Protein 6TJ1 (pdb70)

B-factor: mean 67.88, std 32.86, range [9.87, 158.82]

Solvent-accessible surface area: 12785 Å² total; per-residue (Å²): 157,34,59,100,32,47,42,57,100,7,130,61,24,6,124,50,0,46,60,0,19,99,80,2,120,142,5,47,72,72,10,159,169,20,37,83,148,96,162,53,108,144,10,47,51,40,39,118,82,0,110,58,23,7,112,77,0,64,48,30,1,107,75,0,22,62,64,1,59,100,32,169,78,100,41,22,83,86,114,32,39,57,63,28,40,49,64,7,64,94,0,31,56,112,5,110,145,7,32,76,50,5,140,139,20,63,95,149,46,83,102,78,34,54,52,2,54,3,17,14,4,10,0,50,0,11,4,5,8,0,7,0,13,8,4,8,0,42,2,38,8,58,44,37,76,123,63,66,107,75,85,77,44,39,52,175,145,87,32,34,95,23,105,92,29,69,65,139,17,171,59,73,54,83,143,17,188,58,69,61,156,82,79,88,122,69,33,67,33,73,0,85,39,2,23,36,34,0,83,24,9,18,39,17,0,81,27,2,17,38,29,6,88,19,74,43,76,88,74,47,66,25,104

Structure (mmCIF, N/CA/C/O backbone):
data_6TJ1
#
_entry.id   6TJ1
#
_cell.length_a   45.720
_cell.length_b   54.130
_cell.length_c   79.170
_cell.angle_alpha   90.000
_cell.angle_beta   90.000
_cell.angle_gamma   90.000
#
_symmetry.space_group_name_H-M   'P 21 2 21'
#
loop_
_entity.id
_entity.type
_entity.pdbx_description
1 polymer 'De novo designed WSHC6'
2 polymer 'purification tag'
3 water water
#
loop_
_atom_site.group_PDB
_atom_site.id
_atom_site.type_symbol
_atom_site.label_atom_id
_atom_site.label_alt_id
_atom_site.label_comp_id
_atom_site.label_asym_id
_atom_site.label_entity_id
_atom_site.label_seq_id
_atom_site.pdbx_PDB_ins_code
_atom_site.Cartn_x
_atom_site.Cartn_y
_atom_site.Cartn_z
_atom_site.occupancy
_atom_site.B_iso_or_equiv
_atom_site.auth_seq_id
_atom_site.auth_comp_id
_atom_site.auth_asym_id
_atom_site.auth_atom_id
_atom_site.pdbx_PDB_model_num
ATOM 1 N N . ARG A 1 17 ? -7.861 10.427 6.092 1.00 100.65 -4 ARG A N 1
ATOM 2 C CA . ARG A 1 17 ? -7.635 9.567 7.291 1.00 105.65 -4 ARG A CA 1
ATOM 3 C C . ARG A 1 17 ? -7.533 8.096 6.913 1.00 131.83 -4 ARG A C 1
ATOM 4 O O . ARG A 1 17 ? -8.537 7.392 6.813 1.00 140.76 -4 ARG A O 1
ATOM 6 N N . GLY A 1 18 ? -6.297 7.647 6.721 1.00 132.01 -3 GLY A N 1
ATOM 7 C CA . GLY A 1 18 ? -6.009 6.285 6.321 1.00 134.18 -3 GLY A CA 1
ATOM 8 C C . GLY A 1 18 ? -6.142 5.263 7.431 1.00 129.80 -3 GLY A C 1
ATOM 9 O O . GLY A 1 18 ? -7.107 4.492 7.451 1.00 130.00 -3 GLY A O 1
ATOM 10 N N . SER A 1 19 ? -5.184 5.239 8.356 1.00 128.53 -2 SER A N 1
ATOM 11 C CA . SER A 1 19 ? -5.148 4.222 9.396 1.00 130.32 -2 SER A CA 1
ATOM 12 C C . SER A 1 19 ? -5.696 4.758 10.713 1.00 123.52 -2 SER A C 1
ATOM 13 O O . SER A 1 19 ? -5.504 5.925 11.066 1.00 115.83 -2 SER A O 1
ATOM 15 N N . HIS A 1 20 ? -6.429 3.889 11.420 1.00 125.63 -1 HIS A N 1
ATOM 16 C CA . HIS A 1 20 ? -7.117 4.235 12.663 1.00 129.08 -1 HIS A CA 1
ATOM 17 C C . HIS A 1 20 ? -7.096 3.034 13.620 1.00 129.44 -1 HIS A C 1
ATOM 18 O O . HIS A 1 20 ? -8.113 2.387 13.868 1.00 129.92 -1 HIS A O 1
ATOM 20 N N . MET A 1 21 ? -5.933 2.716 14.198 1.00 127.01 0 MET A N 1
ATOM 21 C CA . MET A 1 21 ? -5.801 1.527 15.038 1.00 130.19 0 MET A CA 1
ATOM 22 C C . MET A 1 21 ? -5.254 1.888 16.413 1.00 136.96 0 MET A C 1
ATOM 23 O O . MET A 1 21 ? -4.428 2.796 16.544 1.00 140.14 0 MET A O 1
ATOM 25 N N . THR A 1 22 ? -5.737 1.182 17.436 1.00 128.54 1 THR A N 1
ATOM 26 C CA . THR A 1 22 ? -5.272 1.397 18.802 1.00 128.20 1 THR A CA 1
ATOM 27 C C . THR A 1 22 ? -3.824 0.937 18.953 1.00 108.25 1 THR A C 1
ATOM 28 O O . THR A 1 22 ? -3.444 -0.134 18.472 1.00 101.97 1 THR A O 1
ATOM 30 N N . GLU A 1 23 ? -3.014 1.744 19.644 1.00 112.30 2 GLU A N 1
ATOM 31 C CA . GLU A 1 23 ? -1.613 1.386 19.849 1.00 112.32 2 GLU A CA 1
ATOM 32 C C . GLU A 1 23 ? -1.466 0.059 20.589 1.00 101.36 2 GLU A C 1
ATOM 33 O O . GLU A 1 23 ? -0.589 -0.750 20.259 1.00 100.79 2 GLU A O 1
ATOM 35 N N . ASP A 1 24 ? -2.330 -0.193 21.577 1.00 116.12 3 ASP A N 1
ATOM 36 C CA . ASP A 1 24 ? -2.246 -1.440 22.334 1.00 110.82 3 ASP A CA 1
ATOM 37 C C . ASP A 1 24 ? -2.568 -2.644 21.459 1.00 97.19 3 ASP A C 1
ATOM 38 O O . ASP A 1 24 ? -1.933 -3.700 21.581 1.00 76.71 3 ASP A O 1
ATOM 40 N N . GLU A 1 25 ? -3.547 -2.503 20.568 1.00 103.99 4 GLU A N 1
ATOM 41 C CA . GLU A 1 25 ? -3.894 -3.598 19.669 1.00 99.14 4 GLU A CA 1
ATOM 42 C C . GLU A 1 25 ? -2.734 -3.932 18.739 1.00 93.90 4 GLU A C 1
ATOM 43 O O . GLU A 1 25 ? -2.385 -5.105 18.560 1.00 86.86 4 GLU A O 1
ATOM 49 N N . ILE A 1 26 ? -2.113 -2.909 18.147 1.00 84.82 5 ILE A N 1
ATOM 50 C CA . ILE A 1 26 ? -0.971 -3.150 17.272 1.00 81.17 5 ILE A CA 1
ATOM 51 C C . ILE A 1 26 ? 0.179 -3.773 18.054 1.00 80.49 5 ILE A C 1
ATOM 52 O O . ILE A 1 26 ? 0.886 -4.657 17.545 1.00 91.38 5 ILE A O 1
ATOM 57 N N . ARG A 1 27 ? 0.332 -3.393 19.326 1.00 82.92 6 ARG A N 1
ATOM 58 C CA . ARG A 1 27 ? 1.359 -4.012 20.156 1.00 82.25 6 ARG A CA 1
ATOM 59 C C . ARG A 1 27 ? 1.054 -5.481 20.412 1.00 75.18 6 ARG A C 1
ATOM 60 O O . ARG A 1 27 ? 1.979 -6.298 20.492 1.00 75.63 6 ARG A O 1
ATOM 68 N N . LYS A 1 28 ? -0.225 -5.841 20.540 1.00 75.48 7 LYS A N 1
ATOM 69 C CA . LYS A 1 28 ? -0.569 -7.238 20.787 1.00 83.77 7 LYS A CA 1
ATOM 70 C C . LYS A 1 28 ? -0.460 -8.068 19.512 1.00 79.80 7 LYS A C 1
ATOM 71 O O . LYS A 1 28 ? -0.142 -9.266 19.575 1.00 65.86 7 LYS A O 1
ATOM 73 N N . LEU A 1 29 ? -0.663 -7.438 18.351 1.00 81.83 8 LEU A N 1
ATOM 74 C CA . LEU A 1 29 ? -0.447 -8.136 17.088 1.00 66.72 8 LEU A CA 1
ATOM 75 C C . LEU A 1 29 ? 1.034 -8.418 16.880 1.00 67.99 8 LEU A C 1
ATOM 76 O O . LEU A 1 29 ? 1.409 -9.502 16.409 1.00 65.08 8 LEU A O 1
ATOM 81 N N . ARG A 1 30 ? 1.895 -7.469 17.260 1.00 77.35 9 ARG A N 1
ATOM 82 C CA . ARG A 1 30 ? 3.330 -7.738 17.222 1.00 68.96 9 ARG A CA 1
ATOM 83 C C . ARG A 1 30 ? 3.699 -8.914 18.120 1.00 62.31 9 ARG A C 1
ATOM 84 O O . ARG A 1 30 ? 4.526 -9.757 17.746 1.00 70.20 9 ARG A O 1
ATOM 86 N N . LYS A 1 31 ? 3.075 -9.010 19.298 1.00 72.20 10 LYS A N 1
ATOM 87 C CA . LYS A 1 31 ? 3.324 -10.160 20.162 1.00 79.28 10 LYS A CA 1
ATOM 88 C C . LYS A 1 31 ? 2.910 -11.454 19.478 1.00 70.36 10 LYS A C 1
ATOM 89 O O . LYS A 1 31 ? 3.663 -12.433 19.478 1.00 65.49 10 LYS A O 1
ATOM 95 N N . LEU A 1 32 ? 1.709 -11.481 18.891 1.00 70.42 11 LEU A N 1
ATOM 96 C CA . LEU A 1 32 ? 1.242 -12.724 18.290 1.00 67.61 11 LEU A CA 1
ATOM 97 C C . LEU A 1 32 ? 2.175 -13.145 17.164 1.00 67.92 11 LEU A C 1
ATOM 98 O O . LEU A 1 32 ? 2.477 -14.336 17.003 1.00 64.27 11 LEU A O 1
ATOM 103 N N . LEU A 1 33 ? 2.675 -12.173 16.399 1.00 61.17 12 LEU A N 1
ATOM 104 C CA . LEU A 1 33 ? 3.645 -12.484 15.357 1.00 55.74 12 LEU A CA 1
ATOM 105 C C . LEU A 1 33 ? 4.919 -13.072 15.959 1.00 69.50 12 LEU A C 1
ATOM 106 O O . LEU A 1 33 ? 5.471 -14.048 15.433 1.00 67.49 12 LEU A O 1
ATOM 111 N N . GLU A 1 34 ? 5.394 -12.502 17.074 1.00 82.33 13 GLU A N 1
ATOM 112 C CA . GLU A 1 34 ? 6.591 -13.025 17.734 1.00 72.39 13 GLU A CA 1
ATOM 113 C C . GLU A 1 34 ? 6.400 -14.472 18.180 1.00 52.22 13 GLU A C 1
ATOM 114 O O . GLU A 1 34 ? 7.238 -15.342 17.901 1.00 65.08 13 GLU A O 1
ATOM 120 N N . GLU A 1 35 ? 5.288 -14.752 18.861 1.00 49.38 14 GLU A N 1
ATOM 121 C CA . GLU A 1 35 ? 4.998 -16.117 19.288 1.00 57.88 14 GLU A CA 1
ATOM 122 C C . GLU A 1 35 ? 4.939 -17.068 18.099 1.00 62.87 14 GLU A C 1
ATOM 123 O O . GLU A 1 35 ? 5.434 -18.202 18.172 1.00 57.30 14 GLU A O 1
ATOM 129 N N . ALA A 1 36 ? 4.380 -16.610 16.976 1.00 59.97 15 ALA A N 1
ATOM 130 C CA . ALA A 1 36 ? 4.310 -17.480 15.809 1.00 56.34 15 ALA A CA 1
ATOM 131 C C . ALA A 1 36 ? 5.693 -17.714 15.217 1.00 43.27 15 ALA A C 1
ATOM 132 O O . ALA A 1 36 ? 5.954 -18.784 14.653 1.00 31.24 15 ALA A O 1
ATOM 134 N N . GLU A 1 37 ? 6.596 -16.738 15.344 1.00 46.97 16 GLU A N 1
ATOM 135 C CA . GLU A 1 37 ? 7.968 -16.951 14.896 1.00 55.99 16 GLU A CA 1
ATOM 136 C C . GLU A 1 37 ? 8.675 -17.979 15.767 1.00 54.68 16 GLU A C 1
ATOM 137 O O . GLU A 1 37 ? 9.381 -18.853 15.252 1.00 48.15 16 GLU A O 1
ATOM 143 N N . LYS A 1 38 ? 8.494 -17.903 17.088 1.00 55.39 17 LYS A N 1
ATOM 144 C CA . LYS A 1 38 ? 9.053 -18.936 17.956 1.00 47.15 17 LYS A CA 1
ATOM 145 C C . LYS A 1 38 ? 8.536 -20.314 17.556 1.00 37.70 17 LYS A C 1
ATOM 146 O O . LYS A 1 38 ? 9.321 -21.250 17.343 1.00 39.90 17 LYS A O 1
ATOM 152 N N . LYS A 1 39 ? 7.211 -20.451 17.423 1.00 33.05 18 LYS A N 1
ATOM 153 C CA . LYS A 1 39 ? 6.649 -21.715 16.949 1.00 40.54 18 LYS A CA 1
ATOM 154 C C . LYS A 1 39 ? 7.331 -22.161 15.663 1.00 40.72 18 LYS A C 1
ATOM 155 O O . LYS A 1 39 ? 7.660 -23.342 15.493 1.00 36.33 18 LYS A O 1
ATOM 161 N N . LEU A 1 40 ? 7.532 -21.227 14.733 1.00 35.52 19 LEU A N 1
ATOM 162 C CA . LEU A 1 40 ? 8.174 -21.574 13.474 1.00 47.12 19 LEU A CA 1
ATOM 163 C C . LEU A 1 40 ? 9.563 -22.152 13.714 1.00 35.69 19 LEU A C 1
ATOM 164 O O . LEU A 1 40 ? 9.901 -23.215 13.192 1.00 32.34 19 LEU A O 1
ATOM 169 N N . TYR A 1 41 ? 10.380 -21.467 14.517 1.00 38.80 20 TYR A N 1
ATOM 170 C CA . TYR A 1 41 ? 11.735 -21.948 14.785 1.00 49.87 20 TYR A CA 1
ATOM 171 C C . TYR A 1 41 ? 11.715 -23.357 15.367 1.00 40.11 20 TYR A C 1
ATOM 172 O O . TYR A 1 41 ? 12.460 -24.237 14.918 1.00 29.80 20 TYR A O 1
ATOM 181 N N . LYS A 1 42 ? 10.856 -23.599 16.362 1.00 31.08 21 LYS A N 1
ATOM 182 C CA . LYS A 1 42 ? 10.764 -24.945 16.917 1.00 37.56 21 LYS A CA 1
ATOM 183 C C . LYS A 1 42 ? 10.350 -25.944 15.849 1.00 35.64 21 LYS A C 1
ATOM 184 O O . LYS A 1 42 ? 10.767 -27.108 15.882 1.00 38.31 21 LYS A O 1
ATOM 190 N N . LEU A 1 43 ? 9.528 -25.500 14.900 1.00 50.54 22 LEU A N 1
ATOM 191 C CA . LEU A 1 43 ? 9.071 -26.372 13.829 1.00 37.04 22 LEU A CA 1
ATOM 192 C C . LEU A 1 43 ? 10.218 -26.712 12.882 1.00 25.11 22 LEU A C 1
ATOM 193 O O . LEU A 1 43 ? 10.363 -27.863 12.451 1.00 25.77 22 LEU A O 1
ATOM 198 N N . GLU A 1 44 ? 11.049 -25.716 12.563 1.00 26.40 23 GLU A N 1
ATOM 199 C CA . GLU A 1 44 ? 12.206 -25.913 11.697 1.00 32.05 23 GLU A CA 1
ATOM 200 C C . GLU A 1 44 ? 13.255 -26.803 12.352 1.00 46.49 23 GLU A C 1
ATOM 201 O O . GLU A 1 44 ? 13.921 -27.590 11.670 1.00 49.53 23 GLU A O 1
ATOM 207 N N . ASP A 1 45 ? 13.419 -26.692 13.672 1.00 42.07 24 ASP A N 1
ATOM 208 C CA . ASP A 1 45 ? 14.315 -27.603 14.379 1.00 40.75 24 ASP A CA 1
ATOM 209 C C . ASP A 1 45 ? 13.745 -29.0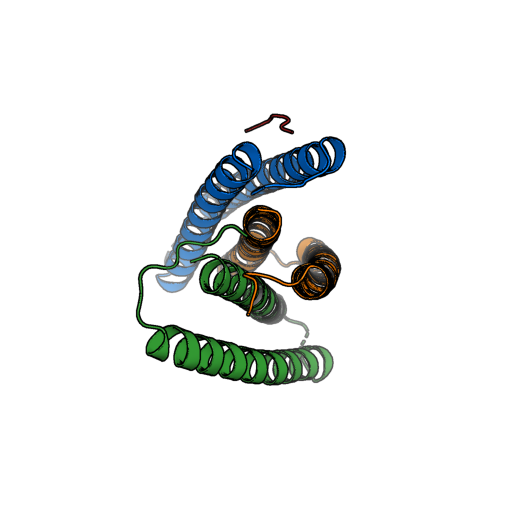14 14.391 1.00 29.67 24 ASP A C 1
ATOM 210 O O . ASP A 1 45 ? 14.467 -29.992 14.149 1.00 34.16 24 ASP A O 1
ATOM 215 N N . LYS A 1 46 ? 12.449 -29.137 14.655 1.00 28.97 25 LYS A N 1
ATOM 216 C CA . LYS A 1 46 ? 11.799 -30.438 14.596 1.00 36.49 25 LYS A CA 1
ATOM 217 C C . LYS A 1 46 ? 12.022 -31.104 13.245 1.00 54.48 25 LYS A C 1
ATOM 218 O O . LYS A 1 46 ? 12.334 -32.299 13.171 1.00 54.72 25 LYS A O 1
ATOM 224 N N . THR A 1 47 ? 11.887 -30.328 12.168 1.00 46.35 26 THR A N 1
ATOM 225 C CA . THR A 1 47 ? 12.066 -30.846 10.818 1.00 51.54 26 THR A CA 1
ATOM 226 C C . THR A 1 47 ? 13.520 -31.167 10.520 1.00 58.34 26 THR A C 1
ATOM 227 O O . THR A 1 47 ? 13.811 -32.145 9.831 1.00 62.64 26 THR A O 1
ATOM 231 N N . ARG A 1 48 ? 14.447 -30.318 10.950 1.00 57.22 27 ARG A N 1
ATOM 232 C CA . ARG A 1 48 ? 15.857 -30.658 10.811 1.00 57.01 27 ARG A CA 1
ATOM 233 C C . ARG A 1 48 ? 16.147 -32.012 11.446 1.00 59.37 27 ARG A C 1
ATOM 234 O O . ARG A 1 48 ? 16.780 -32.877 10.834 1.00 67.08 27 ARG A O 1
ATOM 242 N N . ARG A 1 49 ? 15.656 -32.227 12.662 1.00 53.76 28 ARG A N 1
ATOM 243 C CA . ARG A 1 49 ? 15.885 -33.498 13.336 1.00 70.13 28 ARG A CA 1
ATOM 244 C C . ARG A 1 49 ? 15.253 -34.649 12.564 1.00 80.00 28 ARG A C 1
ATOM 245 O O . ARG A 1 49 ? 15.940 -35.602 12.169 1.00 94.27 28 ARG A O 1
ATOM 253 N N . SER A 1 50 ? 13.948 -34.549 12.288 1.00 83.62 29 SER A N 1
ATOM 254 C CA . SER A 1 50 ? 13.227 -35.658 11.671 1.00 82.44 29 SER A CA 1
ATOM 255 C C . SER A 1 50 ? 13.766 -35.963 10.279 1.00 86.52 29 SER A C 1
ATOM 256 O O . SER A 1 50 ? 13.853 -37.128 9.876 1.00 90.80 29 SER A O 1
ATOM 259 N N . GLU A 1 51 ? 14.128 -34.921 9.533 1.00 72.17 30 GLU A N 1
ATOM 260 C CA . GLU A 1 51 ? 14.749 -35.087 8.225 1.00 77.47 30 GLU A CA 1
ATOM 261 C C . GLU A 1 51 ? 16.108 -35.755 8.358 1.00 94.03 30 GLU A C 1
ATOM 262 O O . GLU A 1 51 ? 16.486 -36.589 7.526 1.00 90.54 30 GLU A O 1
ATOM 264 N N . GLU A 1 52 ? 16.853 -35.402 9.406 1.00 91.26 31 GLU A N 1
ATOM 265 C CA . GLU A 1 52 ? 18.199 -35.918 9.591 1.00 96.13 31 GLU A CA 1
ATOM 266 C C . GLU A 1 52 ? 18.195 -37.363 10.060 1.00 102.71 31 GLU A C 1
ATOM 267 O O . GLU A 1 52 ? 19.229 -38.034 9.952 1.00 110.63 31 GLU A O 1
ATOM 269 N N . ILE A 1 53 ? 17.059 -37.863 10.562 1.00 98.90 32 ILE A N 1
ATOM 270 C CA . ILE A 1 53 ? 16.999 -39.266 10.957 1.00 106.22 32 ILE A CA 1
ATOM 271 C C . ILE A 1 53 ? 16.908 -40.166 9.728 1.00 111.37 32 ILE A C 1
ATOM 272 O O . ILE A 1 53 ? 17.216 -41.363 9.808 1.00 117.41 32 ILE A O 1
ATOM 277 N N . SER A 1 54 ? 16.508 -39.616 8.586 1.00 123.56 33 SER A N 1
ATOM 278 C CA . SER A 1 54 ? 16.362 -40.388 7.35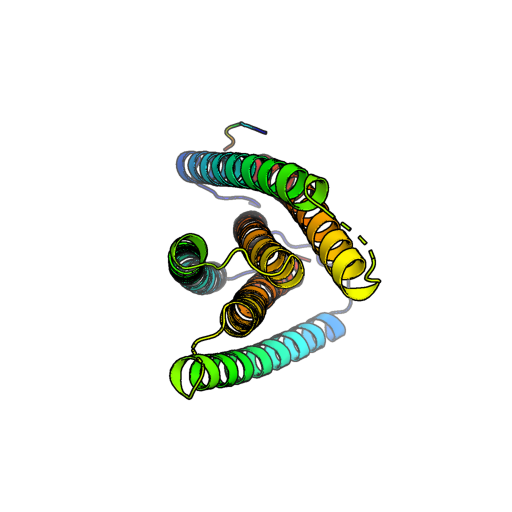7 1.00 120.03 33 SER A CA 1
ATOM 279 C C . SER A 1 54 ? 17.442 -40.008 6.349 1.00 97.67 33 SER A C 1
ATOM 280 O O . SER A 1 54 ? 18.315 -40.808 6.027 1.00 114.97 33 SER A O 1
ATOM 283 N N . ASP A 1 58 ? 15.207 -44.645 1.139 1.00 99.38 37 ASP A N 1
ATOM 284 C CA . ASP A 1 58 ? 15.330 -44.281 -0.267 1.00 101.89 37 ASP A CA 1
ATOM 285 C C . ASP A 1 58 ? 13.975 -44.326 -0.962 1.00 102.89 37 ASP A C 1
ATOM 286 O O . ASP A 1 58 ? 13.611 -45.336 -1.568 1.00 101.46 37 ASP A O 1
ATOM 288 N N . ASP A 1 59 ? 13.228 -43.224 -0.864 1.00 93.15 38 ASP A N 1
ATOM 289 C CA . ASP A 1 59 ? 11.893 -43.129 -1.435 1.00 83.16 38 ASP A CA 1
ATOM 290 C C . ASP A 1 59 ? 11.770 -41.738 -2.053 1.00 76.17 38 ASP A C 1
ATOM 291 O O . ASP A 1 59 ? 12.010 -40.734 -1.358 1.00 75.12 38 ASP A O 1
ATOM 296 N N . PRO A 1 60 ? 11.406 -41.631 -3.335 1.00 84.83 39 PRO A N 1
ATOM 297 C CA . PRO A 1 60 ? 11.184 -40.291 -3.898 1.00 80.94 39 PRO A CA 1
ATOM 298 C C . PRO A 1 60 ? 9.947 -39.606 -3.347 1.00 68.33 39 PRO A C 1
ATOM 299 O O . PRO A 1 60 ? 9.936 -38.373 -3.246 1.00 57.71 39 PRO A O 1
ATOM 303 N N . LYS A 1 61 ? 8.893 -40.353 -3.007 1.00 70.28 40 LYS A N 1
ATOM 304 C CA . LYS A 1 61 ? 7.733 -39.726 -2.382 1.00 60.51 40 LYS A CA 1
ATOM 305 C C . LYS A 1 61 ? 8.066 -39.159 -1.011 1.00 59.45 40 LYS A C 1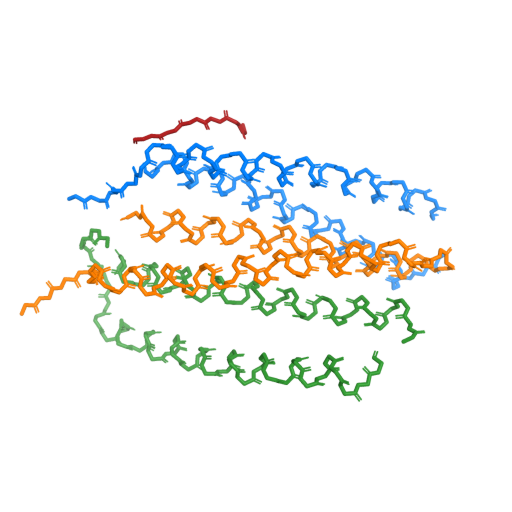
ATOM 306 O O . LYS A 1 61 ? 7.756 -38.002 -0.722 1.00 57.30 40 LYS A O 1
ATOM 312 N N . ALA A 1 62 ? 8.681 -39.963 -0.141 1.00 54.97 41 ALA A N 1
ATOM 313 C CA . ALA A 1 62 ? 8.987 -39.477 1.200 1.00 48.61 41 ALA A CA 1
ATOM 314 C C . ALA A 1 62 ? 9.913 -38.273 1.135 1.00 55.06 41 ALA A C 1
ATOM 315 O O . ALA A 1 62 ? 9.690 -37.263 1.818 1.00 55.78 41 ALA A O 1
ATOM 317 N N . GLN A 1 63 ? 10.947 -38.352 0.296 1.00 53.11 42 GLN A N 1
ATOM 318 C CA . GLN A 1 63 ? 11.815 -37.201 0.086 1.00 59.98 42 GLN A CA 1
ATOM 319 C C . GLN A 1 63 ? 11.010 -36.006 -0.405 1.00 55.74 42 GLN A C 1
ATOM 320 O O . GLN A 1 63 ? 11.224 -34.876 0.046 1.00 59.75 42 GLN A O 1
ATOM 322 N N . SER A 1 64 ? 10.055 -36.243 -1.308 1.00 46.20 43 SER A N 1
ATOM 323 C CA . SER A 1 64 ? 9.246 -35.152 -1.844 1.00 45.55 43 SER A CA 1
ATOM 324 C C . SER A 1 64 ? 8.413 -34.495 -0.753 1.00 45.61 43 SER A C 1
ATOM 325 O O . SER A 1 64 ? 8.329 -33.266 -0.680 1.00 41.47 43 SER A O 1
ATOM 328 N N . LEU A 1 65 ? 7.768 -35.297 0.095 1.00 40.72 44 LEU A N 1
ATOM 329 C CA . LEU A 1 65 ? 7.000 -34.731 1.196 1.00 40.78 44 LEU A CA 1
ATOM 330 C C . LEU A 1 65 ? 7.906 -33.916 2.104 1.00 35.78 44 LEU A C 1
ATOM 331 O O . LEU A 1 65 ? 7.537 -32.823 2.549 1.00 33.33 44 LEU A O 1
ATOM 336 N N . GLN A 1 66 ? 9.113 -34.421 2.369 1.00 29.88 45 GLN A N 1
ATOM 337 C CA . GLN A 1 66 ? 10.053 -33.660 3.182 1.00 34.67 45 GLN A CA 1
ATOM 338 C C . GLN A 1 66 ? 10.373 -32.313 2.537 1.00 33.90 45 GLN A C 1
ATOM 339 O O . GLN A 1 66 ? 10.361 -31.273 3.212 1.00 39.95 45 GLN A O 1
ATOM 345 N N . LEU A 1 67 ? 10.612 -32.302 1.222 1.00 35.67 46 LEU A N 1
ATOM 346 C CA . LEU A 1 67 ? 10.885 -31.038 0.542 1.00 34.67 46 LEU A CA 1
ATOM 347 C C . LEU A 1 67 ? 9.676 -30.114 0.611 1.00 38.07 46 LEU A C 1
ATOM 348 O O . LEU A 1 67 ? 9.822 -28.895 0.757 1.00 35.54 46 LEU A O 1
ATOM 353 N N . ILE A 1 68 ? 8.472 -30.681 0.513 1.00 22.69 47 ILE A N 1
ATOM 354 C CA . ILE A 1 68 ? 7.251 -29.887 0.600 1.00 30.42 47 ILE A CA 1
ATOM 355 C C . ILE A 1 68 ? 7.157 -29.214 1.963 1.00 29.29 47 ILE A C 1
ATOM 356 O O . ILE A 1 68 ? 6.840 -28.022 2.066 1.00 19.67 47 ILE A O 1
ATOM 361 N N . ALA A 1 69 ? 7.443 -29.961 3.030 1.00 19.03 48 ALA A N 1
ATOM 362 C CA . ALA A 1 69 ? 7.413 -29.373 4.365 1.00 36.08 48 ALA A CA 1
ATOM 363 C C . ALA A 1 69 ? 8.444 -28.258 4.486 1.00 25.94 48 ALA A C 1
ATOM 364 O O . ALA A 1 69 ? 8.141 -27.166 4.983 1.00 18.80 48 ALA A O 1
ATOM 366 N N . GLU A 1 70 ? 9.674 -28.508 4.026 1.00 26.15 49 GLU A N 1
ATOM 367 C CA . GLU A 1 70 ? 10.701 -27.470 4.084 1.00 24.17 49 GLU A CA 1
ATOM 368 C C . GLU A 1 70 ? 10.258 -26.212 3.338 1.00 29.34 49 GLU A C 1
ATOM 369 O O . GLU A 1 70 ? 10.410 -25.085 3.841 1.00 40.56 49 GLU A O 1
ATOM 375 N N . SER A 1 71 ? 9.636 -26.389 2.171 1.00 25.36 50 SER A N 1
ATOM 376 C CA . SER A 1 71 ? 9.120 -25.244 1.432 1.00 30.43 50 SER A CA 1
ATOM 377 C C . SER A 1 71 ? 8.084 -24.502 2.251 1.00 14.63 50 SER A C 1
ATOM 378 O O . SER A 1 71 ? 8.129 -23.274 2.361 1.00 22.36 50 SER A O 1
ATOM 381 N N . LEU A 1 72 ? 7.150 -25.234 2.857 1.00 20.79 51 LEU A N 1
ATOM 382 C CA . LEU A 1 72 ? 6.100 -24.561 3.606 1.00 21.80 51 LEU A CA 1
ATOM 383 C C . LEU A 1 72 ? 6.677 -23.799 4.780 1.00 19.33 51 LEU A C 1
ATOM 384 O O . LEU A 1 72 ? 6.165 -22.734 5.141 1.00 25.41 51 LEU A O 1
ATOM 389 N N . MET A 1 73 ? 7.753 -24.310 5.377 1.00 15.25 52 MET A N 1
ATOM 390 C CA . MET A 1 73 ? 8.405 -23.565 6.444 1.00 25.30 52 MET A CA 1
ATOM 391 C C . MET A 1 73 ? 8.974 -22.263 5.916 1.00 29.51 52 MET A C 1
ATOM 392 O O . MET A 1 73 ? 8.867 -21.212 6.561 1.00 29.19 52 MET A O 1
ATOM 397 N N . LEU A 1 74 ? 9.553 -22.310 4.719 1.00 30.18 53 LEU A N 1
ATOM 398 C CA . LEU A 1 74 ? 10.085 -21.097 4.113 1.00 17.07 53 LEU A CA 1
ATOM 399 C C . LEU A 1 74 ? 8.969 -20.103 3.806 1.00 21.89 53 LEU A C 1
ATOM 400 O O . LEU A 1 74 ? 9.099 -18.898 4.068 1.00 25.12 53 LEU A O 1
ATOM 405 N N . ILE A 1 75 ? 7.850 -20.610 3.288 1.00 23.45 54 ILE A N 1
ATOM 406 C CA . ILE A 1 75 ? 6.690 -19.775 2.995 1.00 26.36 54 ILE A CA 1
ATOM 407 C C . ILE A 1 75 ? 6.203 -19.096 4.266 1.00 16.74 54 ILE A C 1
ATOM 408 O O . ILE A 1 75 ? 5.894 -17.896 4.276 1.00 15.92 54 ILE A O 1
ATOM 413 N N . ALA A 1 76 ? 6.110 -19.857 5.358 1.00 18.62 55 ALA A N 1
ATOM 414 C CA . ALA A 1 76 ? 5.701 -19.285 6.635 1.00 30.47 55 ALA A CA 1
ATOM 415 C C . ALA A 1 76 ? 6.681 -18.212 7.100 1.00 22.99 55 ALA A C 1
ATOM 416 O O . ALA A 1 76 ? 6.271 -17.186 7.656 1.00 25.55 55 ALA A O 1
ATOM 418 N N . GLU A 1 77 ? 7.982 -18.429 6.888 1.00 27.51 56 GLU A N 1
ATOM 419 C CA . GLU A 1 77 ? 8.960 -17.403 7.247 1.00 27.85 56 GLU A CA 1
ATOM 420 C C . GLU A 1 77 ? 8.685 -16.107 6.495 1.00 20.54 56 GLU A C 1
ATOM 421 O O . GLU A 1 77 ? 8.583 -15.025 7.097 1.00 41.65 56 GLU A O 1
ATOM 427 N N . SER A 1 78 ? 8.507 -16.204 5.176 1.00 25.70 57 SER A N 1
ATOM 428 C CA . SER A 1 78 ? 8.285 -14.997 4.390 1.00 29.31 57 SER A CA 1
ATOM 429 C C . SER A 1 78 ? 6.974 -14.321 4.768 1.00 26.83 57 SER A C 1
ATOM 430 O O . SER A 1 78 ? 6.899 -13.089 4.800 1.00 31.67 57 SER A O 1
ATOM 433 N N . LEU A 1 79 ? 5.933 -15.100 5.073 1.00 28.18 58 LEU A N 1
ATOM 434 C CA . LEU A 1 79 ? 4.657 -14.488 5.436 1.00 37.45 58 LEU A CA 1
ATOM 435 C C . LEU A 1 79 ? 4.709 -13.848 6.814 1.00 34.71 58 LEU A C 1
ATOM 436 O O . LEU A 1 79 ? 3.991 -12.878 7.068 1.00 39.31 58 LEU A O 1
ATOM 441 N N . LEU A 1 80 ? 5.527 -14.378 7.720 1.00 30.36 59 LEU A N 1
ATOM 442 C CA . LEU A 1 80 ? 5.719 -13.709 9.001 1.00 34.52 59 LEU A CA 1
ATOM 443 C C . LEU A 1 80 ? 6.457 -12.389 8.826 1.00 26.80 59 LEU A C 1
ATOM 444 O O . LEU A 1 80 ? 6.096 -11.380 9.447 1.00 36.42 59 LEU A O 1
ATOM 449 N N . ILE A 1 81 ? 7.462 -12.361 7.949 1.00 33.00 60 ILE A N 1
ATOM 450 C CA . ILE A 1 81 ? 8.162 -11.107 7.681 1.00 29.62 60 ILE A CA 1
ATOM 451 C C . ILE A 1 81 ? 7.235 -10.105 6.991 1.00 39.65 60 ILE A C 1
ATOM 452 O O . ILE A 1 81 ? 7.246 -8.905 7.303 1.00 44.86 60 ILE A O 1
ATOM 457 N N . ILE A 1 82 ? 6.400 -10.584 6.067 1.00 38.01 61 ILE A N 1
ATOM 458 C CA . ILE A 1 82 ? 5.419 -9.720 5.413 1.00 35.27 61 ILE A CA 1
ATOM 459 C C . ILE A 1 82 ? 4.421 -9.185 6.428 1.00 34.22 61 ILE A C 1
ATOM 460 O O . ILE A 1 82 ? 4.031 -8.013 6.380 1.00 40.05 61 ILE A O 1
ATOM 465 N N . ALA A 1 83 ? 3.978 -10.037 7.352 1.00 46.16 62 ALA A N 1
ATOM 466 C CA . ALA A 1 83 ? 2.988 -9.615 8.335 1.00 34.58 62 ALA A CA 1
ATOM 467 C C . ALA A 1 83 ? 3.567 -8.576 9.280 1.00 43.90 62 ALA A C 1
ATOM 468 O O . ALA A 1 83 ? 2.873 -7.632 9.679 1.00 58.71 62 ALA A O 1
ATOM 470 N N . ILE A 1 84 ? 4.846 -8.716 9.627 1.00 43.63 63 ILE A N 1
ATOM 471 C CA . ILE A 1 84 ? 5.487 -7.713 10.466 1.00 41.19 63 ILE A CA 1
ATOM 472 C C . ILE A 1 84 ? 5.598 -6.394 9.709 1.00 50.22 63 ILE A C 1
ATOM 473 O O . ILE A 1 84 ? 5.263 -5.327 10.235 1.00 57.41 63 ILE A O 1
ATOM 478 N N . SER A 1 85 ? 6.061 -6.448 8.456 1.00 50.20 64 SER A N 1
ATOM 479 C CA . SER A 1 85 ? 6.220 -5.217 7.687 1.00 51.47 64 SER A CA 1
ATOM 480 C C . SER A 1 85 ? 4.887 -4.502 7.494 1.00 57.67 64 SER A C 1
ATOM 481 O O . SER A 1 85 ? 4.797 -3.284 7.689 1.00 68.66 64 SER A O 1
ATOM 484 N N . LEU A 1 86 ? 3.835 -5.240 7.129 1.00 53.38 65 LEU A N 1
ATOM 485 C CA . LEU A 1 86 ? 2.524 -4.621 6.952 1.00 52.50 65 LEU A CA 1
ATOM 486 C C . LEU A 1 86 ? 1.977 -4.094 8.269 1.00 59.72 65 LEU A C 1
ATOM 487 O O . LEU A 1 86 ? 1.299 -3.060 8.289 1.00 75.27 65 LEU A O 1
ATOM 492 N N . LEU A 1 87 ? 2.257 -4.785 9.374 1.00 68.15 66 LEU A N 1
ATOM 493 C CA . LEU A 1 87 ? 1.746 -4.341 10.665 1.00 58.17 66 LEU A CA 1
ATOM 494 C C . LEU A 1 87 ? 2.419 -3.057 11.126 1.00 63.61 66 LEU A C 1
ATOM 495 O O . LEU A 1 87 ? 1.742 -2.129 11.586 1.00 76.92 66 LEU A O 1
ATOM 500 N N . LEU A 1 88 ? 3.741 -2.971 10.999 1.00 62.04 67 LEU A N 1
ATOM 501 C CA . LEU A 1 88 ? 4.465 -1.814 11.495 1.00 67.99 67 LEU A CA 1
ATOM 502 C C . LEU A 1 88 ? 4.513 -0.669 10.488 1.00 79.67 67 LEU A C 1
ATOM 503 O O . LEU A 1 88 ? 5.359 0.222 10.613 1.00 99.37 67 LEU A O 1
ATOM 508 N N . SER A 1 89 ? 3.632 -0.675 9.489 1.00 80.26 68 SER A N 1
ATOM 509 C CA . SER A 1 89 ? 3.467 0.469 8.602 1.00 84.12 68 SER A CA 1
ATOM 510 C C . SER A 1 89 ? 2.004 0.890 8.552 1.00 95.75 68 SER A C 1
ATOM 511 O O . SER A 1 89 ? 1.594 1.600 7.629 1.00 93.62 68 SER A O 1
ATOM 514 N N . SER A 1 90 ? 1.219 0.478 9.543 1.00 103.21 69 SER A N 1
ATOM 515 C CA . SER A 1 90 ? -0.209 0.743 9.579 1.00 109.65 69 SER A CA 1
ATOM 516 C C . SER A 1 90 ? -0.525 1.854 10.577 1.00 106.54 69 SER A C 1
ATOM 517 O O . SER A 1 90 ? 0.375 2.573 11.018 1.00 94.21 69 SER A O 1
ATOM 520 N N . ARG B 1 17 ? -23.352 9.574 -4.358 1.00 153.23 -4 ARG B N 1
ATOM 521 C CA . ARG B 1 17 ? -22.172 9.626 -3.495 1.00 143.90 -4 ARG B CA 1
ATOM 522 C C . ARG B 1 17 ? -21.818 8.257 -2.921 1.00 142.41 -4 ARG B C 1
ATOM 523 O O . ARG B 1 17 ? -22.682 7.382 -2.850 1.00 140.23 -4 ARG B O 1
ATOM 525 N N . GLY B 1 18 ? -20.565 8.074 -2.516 1.00 144.20 -3 GLY B N 1
ATOM 526 C CA . GLY B 1 18 ? -20.138 6.797 -1.981 1.00 140.06 -3 GLY B CA 1
ATOM 527 C C . GLY B 1 18 ? -18.908 6.958 -1.115 1.00 124.15 -3 GLY B C 1
ATOM 528 O O . GLY B 1 18 ? -18.409 8.064 -0.898 1.00 113.34 -3 GLY B O 1
ATOM 529 N N . SER B 1 19 ? -18.422 5.823 -0.620 1.00 111.94 -2 SER B N 1
ATOM 530 C CA . SER B 1 19 ? -17.277 5.808 0.277 1.00 113.01 -2 SER B CA 1
ATOM 531 C C . SER B 1 19 ? -16.602 4.449 0.187 1.00 113.29 -2 SER B C 1
ATOM 532 O O . SER B 1 19 ? -17.263 3.428 -0.028 1.00 115.21 -2 SER B O 1
ATOM 535 N N . HIS B 1 20 ? -15.276 4.457 0.325 1.00 115.70 -1 HIS B N 1
ATOM 536 C CA . HIS B 1 20 ? -14.478 3.246 0.174 1.00 111.73 -1 HIS B CA 1
ATOM 537 C C . HIS B 1 20 ? -15.121 2.105 0.949 1.00 120.25 -1 HIS B C 1
ATOM 538 O O . HIS B 1 20 ? -15.768 1.234 0.359 1.00 113.97 -1 HIS B O 1
ATOM 540 N N . MET B 1 21 ? -14.945 2.097 2.267 1.00 122.67 0 MET B N 1
ATOM 541 C CA . MET B 1 21 ? -15.448 1.025 3.114 1.00 111.27 0 MET B CA 1
ATOM 542 C C . MET B 1 21 ? -16.295 1.627 4.223 1.00 113.89 0 MET B C 1
ATOM 543 O O . MET B 1 21 ? -15.782 2.381 5.056 1.00 124.63 0 MET B O 1
ATOM 545 N N . THR B 1 22 ? -17.587 1.301 4.231 1.00 111.51 1 THR B N 1
ATOM 546 C CA . THR B 1 22 ? -18.454 1.794 5.293 1.00 121.33 1 THR B CA 1
ATOM 547 C C . THR B 1 22 ? -17.969 1.210 6.615 1.00 120.05 1 THR B C 1
ATOM 548 O O . THR B 1 22 ? -17.594 0.036 6.690 1.00 119.25 1 THR B O 1
ATOM 552 N N . GLU B 1 23 ? -17.976 2.037 7.665 1.00 133.87 2 GLU B N 1
ATOM 553 C CA . GLU B 1 23 ? -17.442 1.597 8.951 1.00 129.91 2 GLU B CA 1
ATOM 554 C C . GLU B 1 23 ? -18.066 0.280 9.382 1.00 112.59 2 GLU B C 1
ATOM 555 O O . GLU B 1 23 ? -17.387 -0.585 9.950 1.00 109.37 2 GLU B O 1
ATOM 557 N N . ASP B 1 24 ? -19.355 0.099 9.104 1.00 117.99 3 ASP B N 1
ATOM 558 C CA . ASP B 1 24 ? -19.987 -1.179 9.397 1.00 115.25 3 ASP B CA 1
ATOM 559 C C . ASP B 1 24 ? -19.424 -2.290 8.517 1.00 113.95 3 ASP B C 1
ATOM 560 O O . ASP B 1 24 ? -19.397 -3.446 8.940 1.00 99.59 3 ASP B O 1
ATOM 565 N N . GLU B 1 25 ? -19.038 -1.983 7.273 1.00 122.67 4 GLU B N 1
ATOM 566 C CA . GLU B 1 25 ? -18.439 -3.008 6.419 1.00 107.43 4 GLU B CA 1
ATOM 567 C C . GLU B 1 25 ? -17.100 -3.489 6.974 1.00 95.59 4 GLU B C 1
ATOM 568 O O . GLU B 1 25 ? -16.866 -4.697 7.086 1.00 93.18 4 GLU B O 1
ATOM 570 N N . ILE B 1 26 ? -16.204 -2.559 7.327 1.00 85.35 5 ILE B N 1
ATOM 571 C CA . ILE B 1 26 ? -14.936 -2.959 7.935 1.00 91.22 5 ILE B CA 1
ATOM 572 C C . ILE B 1 26 ? -15.193 -3.670 9.254 1.00 93.75 5 ILE B C 1
ATOM 573 O O . ILE B 1 26 ? -14.440 -4.572 9.647 1.00 99.34 5 ILE B O 1
ATOM 578 N N . ARG B 1 27 ? -16.267 -3.293 9.951 1.00 95.82 6 ARG B N 1
ATOM 579 C CA . ARG B 1 27 ? -16.641 -3.994 11.175 1.00 96.67 6 ARG B CA 1
ATOM 580 C C . ARG B 1 27 ? -17.108 -5.415 10.878 1.00 92.22 6 ARG B C 1
ATOM 581 O O . ARG B 1 27 ? -16.838 -6.340 11.654 1.00 88.01 6 ARG B O 1
ATOM 583 N N . LYS B 1 28 ? -17.804 -5.612 9.757 1.00 86.46 7 LYS B N 1
ATOM 584 C CA . LYS B 1 28 ? -18.357 -6.922 9.438 1.00 92.26 7 LYS B CA 1
ATOM 585 C C . LYS B 1 28 ? -17.290 -7.854 8.892 1.00 95.31 7 LYS B C 1
ATOM 586 O O . LYS B 1 28 ? -17.388 -9.074 9.063 1.00 88.53 7 LYS B O 1
ATOM 588 N N . LEU B 1 29 ? -16.275 -7.299 8.229 1.00 92.84 8 LEU B N 1
ATOM 589 C CA . LEU B 1 29 ? -15.114 -8.092 7.852 1.00 78.38 8 LEU B CA 1
ATOM 590 C C . LEU B 1 29 ? -14.283 -8.425 9.082 1.00 71.34 8 LEU B C 1
ATOM 591 O O . LEU B 1 29 ? -13.738 -9.530 9.197 1.00 71.71 8 LEU B O 1
ATOM 596 N N . ARG B 1 30 ? -14.189 -7.477 10.019 1.00 75.49 9 ARG B N 1
ATOM 597 C CA . ARG B 1 30 ? -13.563 -7.767 11.305 1.00 82.15 9 ARG B CA 1
ATOM 598 C C . ARG B 1 30 ? -14.286 -8.898 12.027 1.00 72.81 9 ARG B C 1
ATOM 599 O O . ARG B 1 30 ? -13.654 -9.708 12.7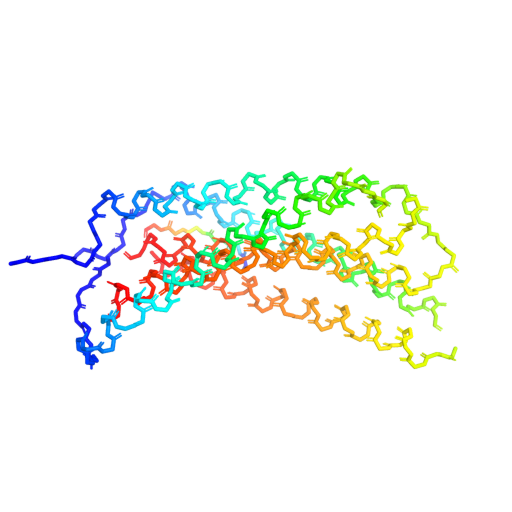16 1.00 69.71 9 ARG B O 1
ATOM 601 N N . LYS B 1 31 ? -15.612 -8.968 11.891 1.00 67.15 10 LYS B N 1
ATOM 602 C CA . LYS B 1 31 ? -16.355 -10.071 12.489 1.00 82.85 10 LYS B CA 1
ATOM 603 C C . LYS B 1 31 ? -15.874 -11.408 11.939 1.00 74.00 10 LYS B C 1
ATOM 604 O O . LYS B 1 31 ? -15.530 -12.325 12.700 1.00 75.65 10 LYS B O 1
ATOM 606 N N . LEU B 1 32 ? -15.809 -11.525 10.612 1.00 77.15 11 LEU B N 1
ATOM 607 C CA . LEU B 1 32 ? -15.416 -12.791 10.009 1.00 78.40 11 LEU B CA 1
ATOM 608 C C . LEU B 1 32 ? -13.976 -13.118 10.382 1.00 70.65 11 LEU B C 1
ATOM 609 O O . LEU B 1 32 ? -13.635 -14.282 10.626 1.00 71.91 11 LEU B O 1
ATOM 614 N N . LEU B 1 33 ? -13.124 -12.093 10.465 1.00 68.14 12 LEU B N 1
ATOM 615 C CA . LEU B 1 33 ? -11.753 -12.308 10.911 1.00 68.90 12 LEU B CA 1
ATOM 616 C C . LEU B 1 33 ? -11.723 -12.874 12.326 1.00 73.33 12 LEU B C 1
ATOM 617 O O . LEU B 1 33 ? -10.931 -13.774 12.625 1.00 72.29 12 LEU B O 1
ATOM 622 N N . GLU B 1 34 ? -12.573 -12.353 13.214 1.00 81.26 13 GLU B N 1
ATOM 623 C CA . GLU B 1 34 ? -12.647 -12.893 14.569 1.00 77.85 13 GLU B CA 1
ATOM 624 C C . GLU B 1 34 ? -13.048 -14.363 14.542 1.00 64.44 13 GLU B C 1
ATOM 625 O O . GLU B 1 34 ? -12.409 -15.209 15.184 1.00 61.11 13 GLU B O 1
ATOM 627 N N . GLU B 1 35 ? -14.080 -14.693 13.762 1.00 63.12 14 GLU B N 1
ATOM 628 C CA . GLU B 1 35 ? -14.503 -16.086 13.656 1.00 64.32 14 GLU B CA 1
ATOM 629 C C . GLU B 1 35 ? -13.357 -16.971 13.184 1.00 72.32 14 GLU B C 1
ATOM 630 O O . GLU B 1 35 ? -13.151 -18.077 13.704 1.00 70.74 14 GLU B O 1
ATOM 636 N N . ALA B 1 36 ? -12.575 -16.478 12.221 1.00 71.82 15 ALA B N 1
ATOM 637 C CA . ALA B 1 36 ? -11.488 -17.267 11.658 1.00 62.20 15 ALA B CA 1
ATOM 638 C C . ALA B 1 36 ? -10.330 -17.416 12.631 1.00 46.77 15 ALA B C 1
ATOM 639 O O . ALA B 1 36 ? -9.650 -18.448 12.626 1.00 37.65 15 ALA B O 1
ATOM 641 N N . GLU B 1 37 ? -10.083 -16.407 13.468 1.00 47.18 16 GLU B N 1
ATOM 642 C CA . GLU B 1 37 ? -9.038 -16.543 14.477 1.00 53.33 16 GLU B CA 1
ATOM 643 C C . GLU B 1 37 ? -9.437 -17.557 15.540 1.00 62.83 16 GLU B C 1
ATOM 644 O O . GLU B 1 37 ? -8.635 -18.423 15.920 1.00 44.86 16 GLU B O 1
ATOM 646 N N . LYS B 1 38 ? -10.687 -17.492 16.007 1.00 60.21 17 LYS B N 1
ATOM 647 C CA . LYS B 1 38 ? -11.159 -18.490 16.966 1.00 61.63 17 LYS B CA 1
ATOM 648 C C . LYS B 1 38 ? -11.032 -19.900 16.395 1.00 46.09 17 LYS B C 1
ATOM 649 O O . LYS B 1 38 ? -10.427 -20.787 17.021 1.00 38.91 17 LYS B O 1
ATOM 651 N N . LYS B 1 39 ? -11.583 -20.120 15.196 1.00 39.86 18 LYS B N 1
ATOM 652 C CA . LYS B 1 39 ? -11.426 -21.416 14.538 1.00 51.41 18 LYS B CA 1
ATOM 653 C C . LYS B 1 39 ? -9.966 -21.826 14.429 1.00 39.52 18 LYS B C 1
ATOM 654 O O . LYS B 1 39 ? -9.628 -22.991 14.665 1.00 37.88 18 LYS B O 1
ATOM 660 N N . LEU B 1 40 ? -9.087 -20.901 14.035 1.00 37.31 19 LEU B N 1
ATOM 661 C CA . LEU B 1 40 ? -7.678 -21.255 13.930 1.00 43.42 19 LEU B CA 1
ATOM 662 C C . LEU B 1 40 ? -7.176 -21.799 15.263 1.00 33.57 19 LEU B C 1
ATOM 663 O O . LEU B 1 40 ? -6.485 -22.821 15.313 1.00 31.10 19 LEU B O 1
ATOM 668 N N . TYR B 1 41 ? -7.495 -21.108 16.357 1.00 34.60 20 TYR B N 1
ATOM 669 C CA . TYR B 1 41 ? -7.096 -21.600 17.674 1.00 46.02 20 TYR B CA 1
ATOM 670 C C . TYR B 1 41 ? -7.596 -23.024 17.902 1.00 33.36 20 TYR B C 1
ATOM 671 O O . TYR B 1 41 ? -6.828 -23.908 18.314 1.00 28.80 20 TYR B O 1
ATOM 680 N N . LYS B 1 42 ? -8.871 -23.288 17.595 1.00 26.00 21 LYS B N 1
ATOM 681 C CA . LYS B 1 42 ? -9.376 -24.648 17.785 1.00 27.72 21 LYS B CA 1
ATOM 682 C C . LYS B 1 42 ? -8.626 -25.650 16.912 1.00 29.38 21 LYS B C 1
ATOM 683 O O . LYS B 1 42 ? -8.388 -26.790 17.332 1.00 32.47 21 LYS B O 1
ATOM 689 N N . LEU B 1 43 ? -8.214 -25.234 15.714 1.00 53.11 22 LEU B N 1
ATOM 690 C CA . LEU B 1 43 ? -7.499 -26.135 14.816 1.00 38.74 22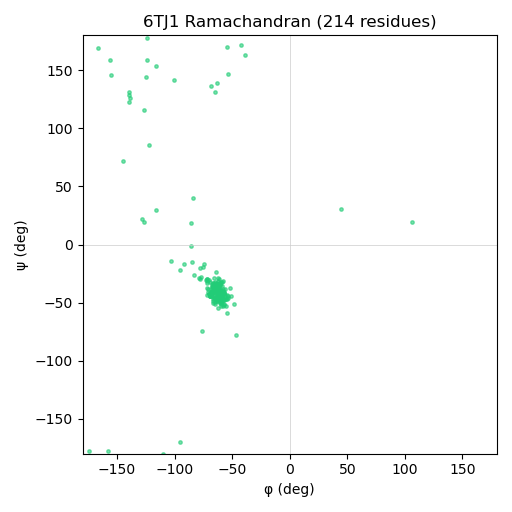 LEU B CA 1
ATOM 691 C C . LEU B 1 43 ? -6.102 -26.437 15.331 1.00 22.61 22 LEU B C 1
ATOM 692 O O . LEU B 1 43 ? -5.637 -27.577 15.243 1.00 29.66 22 LEU B O 1
ATOM 697 N N . GLU B 1 44 ? -5.400 -25.421 15.829 1.00 30.39 23 GLU B N 1
ATOM 698 C CA . GLU B 1 44 ? -4.072 -25.646 16.382 1.00 39.30 23 GLU B CA 1
ATOM 699 C C . GLU B 1 44 ? -4.123 -26.505 17.641 1.00 44.15 23 GLU B C 1
ATOM 700 O O . GLU B 1 44 ? -3.200 -27.293 17.882 1.00 50.93 23 GLU B O 1
ATOM 706 N N . ASP B 1 45 ? -5.189 -26.394 18.442 1.00 40.95 24 ASP B N 1
ATOM 707 C CA . ASP B 1 45 ? -5.336 -27.313 19.572 1.00 48.12 24 ASP B CA 1
ATOM 708 C C . ASP B 1 4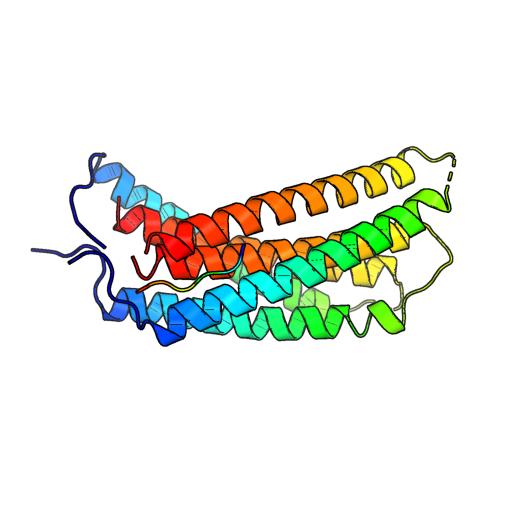5 ? -5.586 -28.740 19.087 1.00 41.21 24 ASP B C 1
ATOM 709 O O . ASP B 1 45 ? -4.970 -29.695 19.585 1.00 47.44 24 ASP B O 1
ATOM 714 N N . LYS B 1 46 ? -6.466 -28.898 18.093 1.00 32.88 25 LYS B N 1
ATOM 715 C CA . LYS B 1 46 ? -6.705 -30.212 17.500 1.00 43.95 25 LYS B CA 1
ATOM 716 C C . LYS B 1 46 ? -5.415 -30.829 16.969 1.00 52.70 25 LYS B C 1
ATOM 717 O O . LYS B 1 46 ? -5.119 -32.010 17.220 1.00 57.14 25 LYS B O 1
ATOM 723 N N . THR B 1 47 ? -4.607 -30.020 16.286 1.00 55.45 26 THR B N 1
ATOM 724 C CA . THR B 1 47 ? -3.339 -30.505 15.763 1.00 55.08 26 THR B CA 1
ATOM 725 C C . THR B 1 47 ? -2.408 -30.866 16.904 1.00 50.71 26 THR B C 1
ATOM 726 O O . THR B 1 47 ? -1.605 -31.792 16.781 1.00 52.87 26 THR B O 1
ATOM 730 N N . ARG B 1 48 ? -2.440 -30.094 17.989 1.00 53.27 27 ARG B N 1
ATOM 731 C CA . ARG B 1 48 ? -1.660 -30.443 19.169 1.00 51.05 27 ARG B CA 1
ATOM 732 C C . ARG B 1 48 ? -1.996 -31.854 19.651 1.00 57.73 27 ARG B C 1
ATOM 733 O O . ARG B 1 48 ? -1.109 -32.693 19.838 1.00 59.34 27 ARG B O 1
ATOM 741 N N . ARG B 1 49 ? -3.284 -32.125 19.860 1.00 61.23 28 ARG B N 1
ATOM 742 C CA A ARG B 1 49 ? -3.668 -33.456 20.341 0.51 59.02 28 ARG B CA 1
ATOM 743 C CA B ARG B 1 49 ? -3.655 -33.456 20.348 0.49 59.01 28 ARG B CA 1
ATOM 744 C C . ARG B 1 49 ? -3.187 -34.535 19.382 1.00 56.53 28 ARG B C 1
ATOM 745 O O . ARG B 1 49 ? -2.618 -35.558 19.813 1.00 70.71 28 ARG B O 1
ATOM 760 N N . SER B 1 50 ? -3.376 -34.330 18.077 1.00 68.86 29 SER B N 1
ATOM 761 C CA . SER B 1 50 ? -2.797 -35.259 17.112 1.00 68.39 29 SER B CA 1
ATOM 762 C C . SER B 1 50 ? -1.281 -35.343 17.276 1.00 69.21 29 SER B C 1
ATOM 763 O O . SER B 1 50 ? -0.682 -36.394 17.021 1.00 74.19 29 SER B O 1
ATOM 766 N N . GLU B 1 51 ? -0.650 -34.241 17.691 1.00 73.67 30 GLU B N 1
ATOM 767 C CA . GLU B 1 51 ? 0.794 -34.217 17.906 1.00 84.51 30 GLU B CA 1
ATOM 768 C C . GLU B 1 51 ? 1.196 -35.189 19.003 1.00 95.87 30 GLU B C 1
ATOM 769 O O . GLU B 1 51 ? 2.212 -35.884 18.881 1.00 105.61 30 GLU B O 1
ATOM 775 N N . GLU B 1 52 ? 0.420 -35.254 20.088 1.00 87.98 31 GLU B N 1
ATOM 776 C CA . GLU B 1 52 ? 0.836 -36.140 21.169 1.00 97.63 31 GLU B CA 1
ATOM 777 C C . GLU B 1 52 ? 0.419 -37.583 20.925 1.00 94.39 31 GLU B C 1
ATOM 778 O O . GLU B 1 52 ? 1.076 -38.500 21.430 1.00 100.93 31 GLU B O 1
ATOM 784 N N . ILE B 1 53 ? -0.651 -37.815 20.158 1.00 89.13 32 ILE B N 1
ATOM 785 C CA . ILE B 1 53 ? -1.040 -39.189 19.843 1.00 97.67 32 ILE B CA 1
ATOM 786 C C . ILE B 1 53 ? -0.278 -39.728 18.635 1.00 114.76 32 ILE B C 1
ATOM 787 O O . ILE B 1 53 ? -0.288 -40.947 18.403 1.00 118.58 32 ILE B O 1
ATOM 792 N N . SER B 1 54 ? 0.371 -38.857 17.855 1.00 113.78 33 SER B N 1
ATOM 793 C CA . SER B 1 54 ? 1.118 -39.219 16.652 1.00 102.88 33 SER B CA 1
ATOM 794 C C . SER B 1 54 ? 1.903 -40.526 16.753 1.00 116.90 33 SER B C 1
ATOM 795 O O . SER B 1 54 ? 2.162 -41.035 17.848 1.00 112.30 33 SER B O 1
ATOM 798 N N . LYS B 1 55 ? 2.294 -41.056 15.593 1.00 125.05 34 LYS B N 1
ATOM 799 C CA . LYS B 1 55 ? 3.044 -42.297 15.461 1.00 110.89 34 LYS B CA 1
ATOM 800 C C . LYS B 1 55 ? 4.412 -41.998 14.857 1.00 121.96 34 LYS B C 1
ATOM 801 O O . LYS B 1 55 ? 4.582 -41.015 14.128 1.00 115.96 34 LYS B O 1
ATOM 807 N N . THR B 1 56 ? 5.391 -42.855 15.164 1.00 136.21 35 THR B N 1
ATOM 808 C CA . THR B 1 56 ? 6.772 -42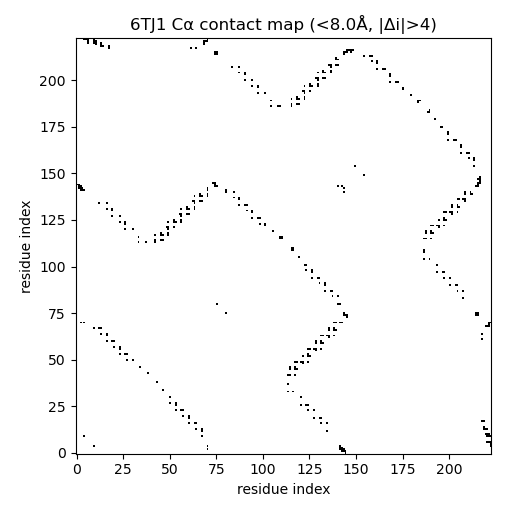.663 14.736 1.00 132.48 35 THR B CA 1
ATOM 809 C C . THR B 1 56 ? 7.246 -43.762 13.786 1.00 131.59 35 THR B C 1
ATOM 810 O O . THR B 1 56 ? 8.438 -44.076 13.741 1.00 138.89 35 THR B O 1
ATOM 812 N N . ASP B 1 58 ? 6.333 -44.343 13.007 1.00 125.06 37 ASP B N 1
ATOM 813 C CA . ASP B 1 58 ? 6.663 -45.509 12.199 1.00 125.22 37 ASP B CA 1
ATOM 814 C C . ASP B 1 58 ? 7.038 -45.172 10.763 1.00 121.72 37 ASP B C 1
ATOM 815 O O . ASP B 1 58 ? 7.712 -45.980 10.114 1.00 130.57 37 ASP B O 1
ATOM 817 N N . ASP B 1 59 ? 6.630 -44.007 10.253 1.00 109.96 38 ASP B N 1
ATOM 818 C CA . ASP B 1 59 ? 6.866 -43.655 8.861 1.00 93.04 38 ASP B CA 1
ATOM 819 C C . ASP B 1 59 ? 7.260 -42.185 8.763 1.00 82.42 38 ASP B C 1
ATOM 820 O O . ASP B 1 59 ? 6.535 -41.319 9.285 1.00 81.88 38 ASP B O 1
ATOM 825 N N . PRO B 1 60 ? 8.368 -41.850 8.091 1.00 91.74 39 PRO B N 1
ATOM 826 C CA . PRO B 1 60 ? 8.678 -40.430 7.885 1.00 91.42 39 PRO B CA 1
ATOM 827 C C . PRO B 1 60 ? 7.655 -39.724 7.023 1.00 71.91 39 PRO B C 1
ATOM 828 O O . PRO B 1 60 ? 7.553 -38.496 7.099 1.00 59.12 39 PRO B O 1
ATOM 832 N N . LYS B 1 61 ? 6.921 -40.449 6.178 1.00 51.42 40 LYS B N 1
ATOM 833 C CA . LYS B 1 61 ? 5.855 -39.820 5.408 1.00 55.84 40 LYS B CA 1
ATOM 834 C C . LYS B 1 61 ? 4.816 -39.211 6.344 1.00 54.62 40 LYS B C 1
ATOM 835 O O . LYS B 1 61 ? 4.400 -38.060 6.167 1.00 57.58 40 LYS B O 1
ATOM 841 N N . ALA B 1 62 ? 4.396 -39.969 7.360 1.00 38.79 41 ALA B N 1
ATOM 842 C CA . ALA B 1 62 ? 3.432 -39.449 8.325 1.00 42.64 41 ALA B CA 1
ATOM 843 C C . ALA B 1 62 ? 3.986 -38.226 9.048 1.00 40.30 41 ALA B C 1
ATOM 844 O O . ALA B 1 62 ? 3.289 -37.215 9.204 1.00 47.24 41 ALA B O 1
ATOM 846 N N . GLN B 1 63 ? 5.247 -38.296 9.485 1.00 34.17 42 GLN B N 1
ATOM 847 C CA . GLN B 1 63 ? 5.885 -37.143 10.114 1.00 53.94 42 GLN B CA 1
ATOM 848 C C . GLN B 1 63 ? 5.877 -35.937 9.185 1.00 36.72 42 GLN B C 1
ATOM 849 O O . GLN B 1 63 ? 5.614 -34.808 9.617 1.00 46.15 42 GLN B O 1
ATOM 855 N N . SER B 1 64 ? 6.157 -36.160 7.901 1.00 42.10 43 SER B N 1
ATOM 856 C CA . SER B 1 64 ? 6.176 -35.064 6.944 1.00 41.31 43 SER B CA 1
ATOM 857 C C . SER B 1 64 ? 4.796 -34.445 6.811 1.00 37.42 43 SER B C 1
ATOM 858 O O . SER B 1 64 ? 4.655 -33.221 6.817 1.00 33.08 43 SER B O 1
ATOM 861 N N . LEU B 1 65 ? 3.761 -35.278 6.705 1.00 35.20 44 LEU B N 1
ATOM 862 C CA . LEU B 1 65 ? 2.401 -34.758 6.615 1.00 39.74 44 LEU B CA 1
ATOM 863 C C . LEU B 1 65 ? 2.057 -33.930 7.845 1.00 32.74 44 LEU B C 1
ATOM 864 O O . LEU B 1 65 ? 1.476 -32.842 7.737 1.00 38.05 44 LEU B O 1
ATOM 869 N N . GLN B 1 66 ? 2.439 -34.416 9.025 1.00 34.10 45 GLN B N 1
ATOM 870 C CA . GLN B 1 66 ? 2.168 -33.683 10.256 1.00 34.68 45 GLN B CA 1
ATOM 871 C C . GLN B 1 66 ? 2.875 -32.326 10.256 1.00 34.48 45 GLN B C 1
ATOM 872 O O . GLN B 1 66 ? 2.275 -31.299 10.608 1.00 38.79 45 GLN B O 1
ATOM 878 N N . LEU B 1 67 ? 4.142 -32.299 9.823 1.00 38.49 46 LEU B N 1
ATOM 879 C CA . LEU B 1 67 ? 4.868 -31.036 9.690 1.00 28.44 46 LEU B CA 1
ATOM 880 C C . LEU B 1 67 ? 4.208 -30.120 8.669 1.00 29.38 46 LEU B C 1
ATOM 881 O O . LEU B 1 67 ? 4.194 -28.895 8.838 1.00 24.80 46 LEU B O 1
ATOM 886 N N . ILE B 1 68 ? 3.670 -30.694 7.594 1.00 23.47 47 ILE B N 1
ATOM 887 C CA . ILE B 1 68 ? 2.986 -29.905 6.576 1.00 27.30 47 ILE B CA 1
ATOM 888 C C . ILE B 1 68 ? 1.772 -29.211 7.179 1.00 16.53 47 ILE B C 1
ATOM 889 O O . ILE B 1 68 ? 1.555 -28.009 6.976 1.00 13.47 47 ILE B O 1
ATOM 894 N N . ALA B 1 69 ? 0.974 -29.951 7.952 1.00 21.82 48 ALA B N 1
ATOM 895 C CA . ALA B 1 69 ? -0.197 -29.343 8.575 1.00 26.56 48 ALA B CA 1
ATOM 896 C C . ALA B 1 69 ? 0.211 -28.250 9.556 1.00 28.95 48 ALA B C 1
ATOM 897 O O . ALA B 1 69 ? -0.310 -27.130 9.509 1.00 32.88 48 ALA B O 1
ATOM 899 N N . GLU B 1 70 ? 1.172 -28.545 10.433 1.00 24.89 49 GLU B N 1
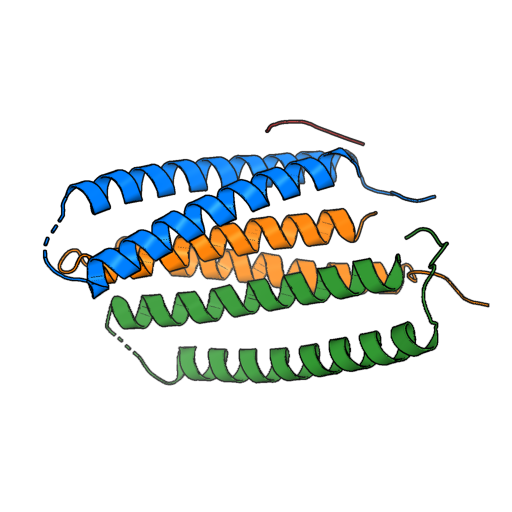ATOM 900 C CA . GLU B 1 70 ? 1.609 -27.553 11.415 1.00 34.69 49 GLU B CA 1
ATOM 901 C C . GLU B 1 70 ? 2.118 -26.285 10.726 1.00 17.32 49 GLU B C 1
ATOM 902 O O . GLU B 1 70 ? 1.767 -25.153 11.112 1.00 32.28 49 GLU B O 1
ATOM 908 N N . SER B 1 71 ? 2.873 -26.460 9.641 1.00 33.82 50 SER B N 1
ATOM 909 C CA . SER B 1 71 ? 3.332 -25.316 8.865 1.00 21.02 50 SER B CA 1
ATOM 910 C C . SER B 1 71 ? 2.152 -24.529 8.318 1.00 13.00 50 SER B C 1
ATOM 911 O O . SER B 1 71 ? 2.135 -23.295 8.388 1.00 17.65 50 SER B O 1
ATOM 914 N N . LEU B 1 72 ? 1.146 -25.224 7.780 1.00 9.87 51 LEU B N 1
ATOM 915 C CA . LEU B 1 72 ? 0.002 -24.511 7.225 1.00 17.27 51 LEU B CA 1
ATOM 916 C C . LEU B 1 72 ? -0.767 -23.756 8.296 1.00 24.90 51 LEU B C 1
ATOM 917 O O . LEU B 1 72 ? -1.339 -22.701 8.007 1.00 21.44 51 LEU B O 1
ATOM 922 N N . MET B 1 73 ? -0.821 -24.268 9.528 1.00 18.18 52 MET B N 1
ATOM 923 C CA . MET B 1 73 ? -1.415 -23.464 10.593 1.00 22.48 52 MET B CA 1
ATOM 924 C C . MET B 1 73 ? -0.623 -22.187 10.817 1.00 13.86 52 MET B C 1
ATOM 925 O O . MET B 1 73 ? -1.210 -21.119 11.030 1.00 29.37 52 MET B O 1
ATOM 930 N N . LEU B 1 74 ? 0.710 -22.253 10.743 1.00 31.82 53 LEU B N 1
ATOM 931 C CA . LEU B 1 74 ? 1.456 -21.000 10.876 1.00 19.96 53 LEU B CA 1
ATOM 932 C C . LEU B 1 74 ? 1.185 -20.061 9.702 1.00 26.88 53 LEU B C 1
ATOM 933 O O . LEU B 1 74 ? 1.051 -18.843 9.891 1.00 20.06 53 LEU B O 1
ATOM 938 N N . ILE B 1 75 ? 1.098 -20.598 8.483 1.00 26.48 54 ILE B N 1
ATOM 939 C CA . ILE B 1 75 ? 0.783 -19.769 7.323 1.00 24.36 54 ILE B CA 1
ATOM 940 C C . ILE B 1 75 ? -0.572 -19.083 7.503 1.00 19.99 54 ILE B C 1
ATOM 941 O O . ILE B 1 75 ? -0.715 -17.879 7.271 1.00 14.10 54 ILE B O 1
ATOM 946 N N . ALA B 1 76 ? -1.581 -19.848 7.922 1.00 13.81 55 ALA B N 1
ATOM 947 C CA . ALA B 1 76 ? -2.902 -19.265 8.147 1.00 26.79 55 ALA B CA 1
ATOM 948 C C . ALA B 1 76 ? -2.853 -18.196 9.229 1.00 21.98 55 ALA B C 1
ATOM 949 O O . ALA B 1 76 ? -3.527 -17.164 9.127 1.00 25.17 55 ALA B O 1
ATOM 951 N N . GLU B 1 77 ? -2.066 -18.427 10.278 1.00 24.32 56 GLU B N 1
ATOM 952 C CA . GLU B 1 77 ? -1.921 -17.438 11.340 1.00 28.85 56 GLU B CA 1
ATOM 953 C C . GLU B 1 77 ? -1.363 -16.128 10.790 1.00 27.78 56 GLU B C 1
ATOM 954 O O . GLU B 1 77 ? -1.938 -15.045 10.997 1.00 45.07 56 GLU B O 1
ATOM 960 N N . SER B 1 78 ? -0.277 -16.218 10.017 1.00 21.88 57 SER B N 1
ATOM 961 C CA . SER B 1 78 ? 0.335 -15.017 9.459 1.00 32.35 57 SER B CA 1
ATOM 962 C C . SER B 1 78 ? -0.605 -14.322 8.484 1.00 27.21 57 SER B C 1
ATOM 963 O O . SER B 1 78 ? -0.629 -13.088 8.409 1.00 27.78 57 SER B O 1
ATOM 966 N N . LEU B 1 79 ? -1.381 -15.093 7.721 1.00 29.89 58 LEU B N 1
ATOM 967 C CA . LEU B 1 79 ? -2.290 -14.485 6.759 1.00 41.77 58 LEU B CA 1
ATOM 968 C C . LEU B 1 79 ? -3.478 -13.825 7.444 1.00 23.46 58 LEU B C 1
ATOM 969 O O . LEU B 1 79 ? -4.018 -12.841 6.927 1.00 39.13 58 LEU B O 1
ATOM 974 N N . LEU B 1 80 ? -3.910 -14.344 8.594 1.00 34.92 59 LEU B N 1
ATOM 975 C CA . LEU B 1 80 ? -4.953 -13.654 9.345 1.00 30.36 59 LEU B CA 1
ATOM 976 C C . LEU B 1 80 ? -4.437 -12.339 9.917 1.00 21.70 59 LEU B C 1
ATOM 977 O O . LEU B 1 80 ? -5.133 -11.314 9.859 1.00 31.31 59 LEU B O 1
ATOM 982 N N . ILE B 1 81 ? -3.202 -12.324 10.426 1.00 27.87 60 ILE B N 1
ATOM 983 C CA . ILE B 1 81 ? -2.655 -11.051 10.897 1.00 25.33 60 ILE B CA 1
ATOM 984 C C . ILE B 1 81 ? -2.474 -10.084 9.729 1.00 38.41 60 ILE B C 1
ATOM 985 O O . ILE B 1 81 ? -2.718 -8.875 9.859 1.00 37.29 60 ILE B O 1
ATOM 990 N N . ILE B 1 82 ? -2.068 -10.596 8.564 1.00 36.99 61 ILE B N 1
ATOM 991 C CA . ILE B 1 82 ? -1.963 -9.744 7.383 1.00 34.94 61 ILE B CA 1
ATOM 992 C C . ILE B 1 82 ? -3.325 -9.169 7.033 1.00 24.96 61 ILE B C 1
ATOM 993 O O . ILE B 1 82 ? -3.447 -7.992 6.671 1.00 33.68 61 ILE B O 1
ATOM 998 N N . ALA B 1 83 ? -4.373 -9.987 7.136 1.00 33.48 62 ALA B N 1
ATOM 999 C CA . ALA B 1 83 ? -5.705 -9.510 6.796 1.00 33.91 62 ALA B CA 1
ATOM 1000 C C . ALA B 1 83 ? -6.160 -8.428 7.761 1.00 48.61 62 ALA B C 1
ATOM 1001 O O . ALA B 1 83 ? -6.838 -7.476 7.353 1.00 63.36 62 ALA B O 1
ATOM 1003 N N . ILE B 1 84 ? -5.783 -8.540 9.036 1.00 34.97 63 ILE B N 1
ATOM 1004 C CA . ILE B 1 84 ? -6.118 -7.487 9.989 1.00 42.82 63 ILE B CA 1
ATOM 1005 C C . ILE B 1 84 ? -5.379 -6.202 9.636 1.00 44.16 63 ILE B C 1
ATOM 1006 O O . ILE B 1 84 ? -5.980 -5.124 9.550 1.00 52.18 63 ILE B O 1
ATOM 1011 N N . SER B 1 85 ? -4.069 -6.296 9.400 1.00 47.49 64 SER B N 1
ATOM 1012 C CA . SER B 1 85 ? -3.297 -5.092 9.106 1.00 55.20 64 SER B CA 1
ATOM 1013 C C . SER B 1 85 ? -3.805 -4.404 7.844 1.00 59.81 64 SER B C 1
ATOM 1014 O O . SER B 1 85 ? -3.940 -3.175 7.811 1.00 71.90 64 SER B O 1
ATOM 1017 N N . LEU B 1 86 ? -4.089 -5.175 6.794 1.00 55.05 65 LEU B N 1
ATOM 1018 C CA . LEU B 1 86 ? -4.620 -4.583 5.571 1.00 62.42 65 LEU B CA 1
ATOM 1019 C C . LEU B 1 86 ? -6.009 -3.998 5.789 1.00 65.48 65 LEU B C 1
ATOM 1020 O O . LEU B 1 86 ? -6.340 -2.950 5.223 1.00 77.82 65 LEU B O 1
ATOM 1025 N N . LEU B 1 87 ? -6.837 -4.652 6.608 1.00 74.03 66 LEU B N 1
ATOM 1026 C CA . LEU B 1 87 ? -8.197 -4.161 6.800 1.00 74.93 66 LEU B CA 1
ATOM 1027 C C . LEU B 1 87 ? -8.213 -2.885 7.637 1.00 68.23 66 LEU B C 1
ATOM 1028 O O . LEU B 1 87 ? -8.918 -1.926 7.300 1.00 66.76 66 LEU B O 1
ATOM 1033 N N . LEU B 1 88 ? -7.437 -2.844 8.717 1.00 71.16 67 LEU B N 1
ATOM 1034 C CA . LEU B 1 88 ? -7.372 -1.668 9.590 1.00 87.03 67 LEU B CA 1
ATOM 1035 C C . LEU B 1 88 ? -6.385 -0.640 9.043 1.00 89.98 67 LEU B C 1
ATOM 1036 O O . LEU B 1 88 ? -5.573 -0.060 9.768 1.00 79.27 67 LEU B O 1
ATOM 1041 N N . SER B 1 89 ? -6.401 -0.480 7.722 1.00 86.82 68 SER B N 1
ATOM 1042 C CA . SER B 1 89 ? -5.586 0.520 7.050 1.00 86.29 68 SER B CA 1
ATOM 1043 C C . SER B 1 89 ? -6.398 1.411 6.104 1.00 91.93 68 SER B C 1
ATOM 1044 O O . SER B 1 89 ? -7.385 2.031 6.503 1.00 99.64 68 SER B O 1
ATOM 1047 N N . VAL C 1 15 ? -10.900 2.316 3.523 1.00 118.87 -6 VAL C N 1
ATOM 1048 C CA . VAL C 1 15 ? -9.533 2.869 3.309 1.00 126.53 -6 VAL C CA 1
ATOM 1049 C C . VAL C 1 15 ? -9.594 4.096 2.400 1.00 129.61 -6 VAL C C 1
ATOM 1050 O O . VAL C 1 15 ? -10.669 4.475 1.937 1.00 126.41 -6 VAL C O 1
ATOM 1052 N N . PRO C 1 16 ? -8.442 4.723 2.158 1.00 148.90 -5 PRO C N 1
ATOM 1053 C CA . PRO C 1 16 ? -8.405 5.903 1.285 1.00 133.04 -5 PRO C CA 1
ATOM 1054 C C . PRO C 1 16 ? -9.011 5.634 -0.085 1.00 126.45 -5 PRO C C 1
ATOM 1055 O O . PRO C 1 16 ? -9.308 4.501 -0.472 1.00 121.85 -5 PRO C O 1
ATOM 1059 N N . ARG C 1 17 ? -9.190 6.722 -0.828 1.00 127.37 -4 ARG C N 1
ATOM 1060 C CA . ARG C 1 17 ? -9.726 6.692 -2.176 1.00 129.61 -4 ARG C CA 1
ATOM 1061 C C . ARG C 1 17 ? -8.576 6.682 -3.179 1.00 122.33 -4 ARG C C 1
ATOM 1062 O O . ARG C 1 17 ? -7.405 6.517 -2.819 1.00 118.79 -4 ARG C O 1
ATOM 1065 N N . GLY C 1 18 ? -8.904 6.869 -4.447 1.00 138.02 -3 GLY C N 1
ATOM 1066 C CA . GLY C 1 18 ? -7.919 6.961 -5.495 1.00 133.34 -3 GLY C CA 1
ATOM 1067 C C . GLY C 1 18 ? -7.806 5.754 -6.410 1.00 129.66 -3 GLY C C 1
ATOM 1068 O O . GLY C 1 18 ? -6.765 5.600 -7.065 1.00 125.77 -3 GLY C O 1
ATOM 1069 N N . SER C 1 19 ? -8.820 4.892 -6.465 1.00 141.36 -2 SER C N 1
ATOM 1070 C CA . SER C 1 19 ? -8.748 3.722 -7.328 1.00 128.07 -2 SER C CA 1
ATOM 1071 C C . SER C 1 19 ? -8.418 4.178 -8.742 1.00 138.46 -2 SER C C 1
ATOM 1072 O O . SER C 1 19 ? -8.832 5.260 -9.169 1.00 155.71 -2 SER C O 1
ATOM 1075 N N . HIS C 1 20 ? -7.668 3.358 -9.476 1.00 141.79 -1 HIS C N 1
ATOM 1076 C CA . HIS C 1 20 ? -7.151 3.781 -10.768 1.00 141.30 -1 HIS C CA 1
ATOM 1077 C C . HIS C 1 20 ? -7.452 2.790 -11.879 1.00 135.94 -1 HIS C C 1
ATOM 1078 O O . HIS C 1 20 ? -6.805 2.844 -12.929 1.00 131.03 -1 HIS C O 1
ATOM 1080 N N . MET C 1 21 ? -8.457 1.942 -11.704 1.00 131.42 0 MET C N 1
ATOM 1081 C CA . MET C 1 21 ? -8.791 0.888 -12.642 1.00 120.58 0 MET C CA 1
ATOM 1082 C C . MET C 1 21 ? -10.243 1.031 -13.073 1.00 134.54 0 MET C C 1
ATOM 1083 O O . MET C 1 21 ? -10.980 1.900 -12.599 1.00 117.98 0 MET C O 1
ATOM 1085 N N . THR C 1 22 ? -10.646 0.138 -13.968 1.00 136.32 1 THR C N 1
ATOM 1086 C CA . THR C 1 22 ? -11.987 0.179 -14.530 1.00 136.62 1 THR C CA 1
ATOM 1087 C C . THR C 1 22 ? -13.035 -0.089 -13.461 1.00 131.47 1 THR C C 1
ATOM 1088 O O . THR C 1 22 ? -12.934 -1.061 -12.706 1.00 125.78 1 THR C O 1
ATOM 1092 N N . GLU C 1 23 ? -14.058 0.766 -13.415 1.00 136.16 2 GLU C N 1
ATOM 1093 C CA . GLU C 1 23 ? -15.203 0.496 -12.557 1.00 116.76 2 GLU C CA 1
ATOM 1094 C C . GLU C 1 23 ? -15.850 -0.819 -12.957 1.00 121.19 2 GLU C C 1
ATOM 1095 O O . GLU C 1 23 ? -16.376 -1.541 -12.103 1.00 121.70 2 GLU C O 1
ATOM 1097 N N . ASP C 1 24 ? -15.796 -1.154 -14.252 1.00 129.59 3 ASP C N 1
ATOM 1098 C CA . ASP C 1 24 ? -16.403 -2.393 -14.725 1.00 125.87 3 ASP C CA 1
ATOM 1099 C C . ASP C 1 24 ? -15.728 -3.606 -14.099 1.00 122.47 3 ASP C C 1
ATOM 1100 O O . ASP C 1 24 ? -16.400 -4.540 -13.626 1.00 116.65 3 ASP C O 1
ATOM 1102 N N . GLU C 1 25 ? -14.400 -3.574 -14.016 1.00 120.72 4 GLU C N 1
ATOM 1103 C CA . GLU C 1 25 ? -13.687 -4.642 -13.333 1.00 123.16 4 GLU C CA 1
ATOM 1104 C C . GLU C 1 25 ? -14.050 -4.659 -11.858 1.00 111.10 4 GLU C C 1
ATOM 1105 O O . GLU C 1 25 ? -14.231 -5.723 -11.274 1.00 105.18 4 GLU C O 1
ATOM 1107 N N . ILE C 1 26 ? -14.140 -3.488 -11.230 1.00 110.44 5 ILE C N 1
ATOM 1108 C CA . ILE C 1 26 ? -14.495 -3.450 -9.816 1.00 97.29 5 ILE C CA 1
ATOM 1109 C C . ILE C 1 26 ? -15.881 -4.052 -9.583 1.00 99.15 5 ILE C C 1
ATOM 1110 O O . ILE C 1 26 ? -16.146 -4.601 -8.507 1.00 95.82 5 ILE C O 1
ATOM 1115 N N . ARG C 1 27 ? -16.789 -3.969 -10.566 1.00 111.24 6 ARG C N 1
ATOM 1116 C CA . ARG C 1 27 ? -18.057 -4.689 -10.435 1.00 109.30 6 ARG C CA 1
ATOM 1117 C C . ARG C 1 27 ? -17.844 -6.198 -10.531 1.00 94.28 6 ARG C C 1
ATOM 1118 O O . ARG C 1 27 ? -18.336 -6.969 -9.690 1.00 91.68 6 ARG C O 1
ATOM 1126 N N . LYS C 1 28 ? -17.029 -6.624 -11.498 1.00 89.85 7 LYS C N 1
ATOM 1127 C CA . LYS C 1 28 ? -16.902 -8.050 -11.792 1.00 90.91 7 LYS C CA 1
ATOM 1128 C C . LYS C 1 28 ? -16.004 -8.793 -10.809 1.00 88.28 7 LYS C C 1
ATOM 1129 O O . LYS C 1 28 ? -16.207 -9.990 -10.578 1.00 80.39 7 LYS C O 1
ATOM 1135 N N . LEU C 1 29 ? -15.021 -8.111 -10.226 1.00 84.48 8 LEU C N 1
ATOM 1136 C CA . LEU C 1 29 ? -14.161 -8.709 -9.214 1.00 81.15 8 LEU C CA 1
ATOM 1137 C C . LEU C 1 29 ? -14.918 -8.919 -7.916 1.00 74.97 8 LEU C C 1
ATOM 1138 O O . LEU C 1 29 ? -14.699 -9.913 -7.217 1.00 68.68 8 LEU C O 1
ATOM 1143 N N . ARG C 1 30 ? -15.782 -7.971 -7.552 1.00 72.34 9 ARG C N 1
ATOM 1144 C CA . ARG C 1 30 ? -16.702 -8.222 -6.453 1.00 69.79 9 ARG C CA 1
ATOM 1145 C C . ARG C 1 30 ? -17.608 -9.396 -6.789 1.00 64.96 9 ARG C C 1
ATOM 1146 O O . ARG C 1 30 ? -17.906 -10.231 -5.925 1.00 67.33 9 ARG C O 1
ATOM 1148 N N . LYS C 1 31 ? -18.017 -9.508 -8.058 1.00 75.13 10 LYS C N 1
ATOM 1149 C CA . LYS C 1 31 ? -18.828 -10.654 -8.458 1.00 78.54 10 LYS C CA 1
ATOM 1150 C C . LYS C 1 31 ? -18.093 -11.972 -8.206 1.00 68.15 10 LYS C C 1
ATOM 1151 O O . LYS C 1 31 ? -18.619 -12.870 -7.536 1.00 63.99 10 LYS C O 1
ATOM 1153 N N . LEU C 1 32 ? -16.864 -12.102 -8.719 1.00 79.46 11 LEU C N 1
ATOM 1154 C CA . LEU C 1 32 ? -16.121 -13.350 -8.544 1.00 91.51 11 LEU C CA 1
ATOM 1155 C C . LEU C 1 32 ? -15.730 -13.590 -7.091 1.00 74.23 11 LEU C C 1
ATOM 1156 O O . LEU C 1 32 ? -15.687 -14.741 -6.647 1.00 55.54 11 LEU C O 1
ATOM 1161 N N . LEU C 1 33 ? -15.399 -12.537 -6.344 1.00 68.55 12 LEU C N 1
ATOM 1162 C CA . LEU C 1 33 ? -15.131 -12.728 -4.922 1.00 62.59 12 LEU C CA 1
ATOM 1163 C C . LEU C 1 33 ? -16.343 -13.300 -4.206 1.00 59.90 12 LEU C C 1
ATOM 1164 O O . LEU C 1 33 ? -16.216 -14.237 -3.409 1.00 52.49 12 LEU C O 1
ATOM 1169 N N . GLU C 1 34 ? -17.532 -12.772 -4.494 1.00 68.33 13 GLU C N 1
ATOM 1170 C CA . GLU C 1 34 ? -18.744 -13.325 -3.901 1.00 65.09 13 GLU C CA 1
ATOM 1171 C C . GLU C 1 34 ? -18.945 -14.779 -4.322 1.00 49.30 13 GLU C C 1
ATOM 1172 O O . GLU C 1 34 ? -19.265 -15.641 -3.490 1.00 52.66 13 GLU C O 1
ATOM 1178 N N . GLU C 1 35 ? -18.743 -15.075 -5.608 1.00 48.15 14 GLU C N 1
ATOM 1179 C CA . GLU C 1 35 ? -18.842 -16.457 -6.066 1.00 62.52 14 GLU C CA 1
ATOM 1180 C C . GLU C 1 35 ? -17.886 -17.350 -5.285 1.00 65.23 14 GLU C C 1
ATOM 1181 O O . GLU C 1 35 ? -18.231 -18.479 -4.908 1.00 67.26 14 GLU C O 1
ATOM 1187 N N . ALA C 1 36 ? -16.690 -16.832 -4.991 1.00 61.31 15 ALA C N 1
ATOM 1188 C CA . ALA C 1 36 ? -15.680 -17.598 -4.272 1.00 54.09 15 ALA C CA 1
ATOM 1189 C C . ALA C 1 36 ? -16.060 -17.785 -2.812 1.00 48.78 15 ALA C C 1
ATOM 1190 O O . ALA C 1 36 ? -15.701 -18.800 -2.207 1.00 37.06 15 ALA C O 1
ATOM 1192 N N . GLU C 1 37 ? -16.775 -16.821 -2.228 1.00 46.36 16 GLU C N 1
ATOM 1193 C CA . GLU C 1 37 ? -17.274 -16.996 -0.868 1.00 53.88 16 GLU C CA 1
ATOM 1194 C C . GLU C 1 37 ? -18.333 -18.085 -0.826 1.00 55.36 16 GLU C C 1
ATOM 1195 O O . GLU C 1 37 ? -18.363 -18.899 0.106 1.00 51.38 16 GLU C O 1
ATOM 1201 N N . LYS C 1 38 ? -19.227 -18.104 -1.817 1.00 46.79 17 LYS C N 1
ATOM 1202 C CA . LYS C 1 38 ? -20.186 -19.198 -1.908 1.00 47.93 17 LYS C CA 1
ATOM 1203 C C . LYS C 1 38 ? -19.466 -20.539 -1.993 1.00 44.85 17 LYS C C 1
ATOM 1204 O O . LYS C 1 38 ? -19.728 -21.456 -1.196 1.00 50.98 17 LYS C O 1
ATOM 1206 N N . LYS C 1 39 ? -18.521 -20.662 -2.935 1.00 48.48 18 LYS C N 1
ATOM 1207 C CA . LYS C 1 39 ? -17.758 -21.902 -3.033 1.00 50.83 18 LYS C CA 1
ATOM 1208 C C . LYS C 1 39 ? -17.136 -22.259 -1.690 1.00 46.84 18 LYS C C 1
ATOM 1209 O O . LYS C 1 39 ? -17.180 -23.416 -1.264 1.00 32.57 18 LYS C O 1
ATOM 1215 N N . LEU C 1 40 ? -16.523 -21.278 -1.020 1.00 37.97 19 LEU C N 1
ATOM 1216 C CA . LEU C 1 40 ? -15.872 -21.563 0.254 1.00 39.29 19 LEU C CA 1
ATOM 1217 C C . LEU C 1 40 ? -16.858 -22.115 1.265 1.00 39.22 19 LEU C C 1
ATOM 1218 O O . LEU C 1 40 ? -16.571 -23.106 1.937 1.00 30.30 19 LEU C O 1
ATOM 1223 N N . TYR C 1 41 ? -18.013 -21.468 1.424 1.00 38.33 20 TYR C N 1
ATOM 1224 C CA . TYR C 1 41 ? -18.989 -21.971 2.385 1.00 45.88 20 TYR C CA 1
ATOM 1225 C C . TYR C 1 41 ? -19.372 -23.415 2.071 1.00 39.37 20 TYR C C 1
ATOM 1226 O O . TYR C 1 41 ? -19.372 -24.278 2.959 1.00 46.87 20 TYR C O 1
ATOM 1235 N N . LYS C 1 42 ? -19.676 -23.709 0.801 1.00 39.54 21 LYS C N 1
ATOM 1236 C CA . LYS C 1 42 ? -20.015 -25.089 0.457 1.00 49.50 21 LYS C CA 1
ATOM 1237 C C . LYS C 1 42 ? -18.855 -26.029 0.754 1.00 50.54 21 LYS C C 1
ATOM 1238 O O . LYS C 1 42 ? -19.065 -27.169 1.193 1.00 55.62 21 LYS C O 1
ATOM 1240 N N . LEU C 1 43 ? -17.627 -25.546 0.571 1.00 52.28 22 LEU C N 1
ATOM 1241 C CA . LEU C 1 43 ? -16.446 -26.363 0.810 1.00 48.25 22 LEU C CA 1
ATOM 1242 C C . LEU C 1 43 ? -16.251 -26.640 2.294 1.00 39.39 22 LEU C C 1
ATOM 1243 O O . LEU C 1 43 ? -15.908 -27.760 2.678 1.00 37.87 22 LEU C O 1
ATOM 1248 N N . GLU C 1 44 ? -16.440 -25.627 3.141 1.00 44.37 23 GLU C N 1
ATOM 1249 C CA . GLU C 1 44 ? -16.344 -25.826 4.582 1.00 50.76 23 GLU C CA 1
ATOM 1250 C C . GLU C 1 44 ? -17.453 -26.741 5.072 1.00 59.00 23 GLU C C 1
ATOM 1251 O O . GLU C 1 44 ? -17.289 -27.431 6.085 1.00 58.50 23 GLU C O 1
ATOM 1257 N N . ASP C 1 45 ? -18.598 -26.737 4.388 1.00 58.68 24 ASP C N 1
ATOM 1258 C CA . ASP C 1 45 ? -19.634 -27.710 4.706 1.00 56.85 24 ASP C CA 1
ATOM 1259 C C . ASP C 1 45 ? -19.160 -29.118 4.377 1.00 57.25 24 ASP C C 1
ATOM 1260 O O . ASP C 1 45 ? -19.304 -30.042 5.188 1.00 55.97 24 ASP C O 1
ATOM 1265 N N . LYS C 1 46 ? -18.567 -29.293 3.194 1.00 51.74 25 LYS C N 1
ATOM 1266 C CA . LYS C 1 46 ? -18.053 -30.603 2.803 1.00 60.82 25 LYS C CA 1
ATOM 1267 C C . LYS C 1 46 ? -16.943 -31.071 3.751 1.00 65.95 25 LYS C C 1
ATOM 1268 O O . LYS C 1 46 ? -16.888 -32.251 4.117 1.00 69.88 25 LYS C O 1
ATOM 1274 N N . THR C 1 47 ? -16.056 -30.155 4.165 1.00 57.49 26 THR C N 1
ATOM 1275 C CA . THR C 1 47 ? -14.975 -30.491 5.092 1.00 57.79 26 THR C CA 1
ATOM 1276 C C . THR C 1 47 ? -15.513 -30.835 6.474 1.00 65.97 26 THR C C 1
ATOM 1277 O O . THR C 1 47 ? -15.012 -31.748 7.134 1.00 74.59 26 THR C O 1
ATOM 1281 N N . ARG C 1 48 ? -16.483 -30.065 6.957 1.00 70.55 27 ARG C N 1
ATOM 1282 C CA . ARG C 1 48 ? -17.167 -30.388 8.203 1.00 79.73 27 ARG C CA 1
ATOM 1283 C C . ARG C 1 48 ? -17.749 -31.799 8.169 1.00 73.54 27 ARG C C 1
ATOM 1284 O O . ARG C 1 48 ? -17.411 -32.667 8.997 1.00 74.36 27 ARG C O 1
ATOM 1292 N N . ARG C 1 49 ? -18.625 -32.043 7.194 1.00 78.35 28 ARG C N 1
ATOM 1293 C CA . ARG C 1 49 ? -19.193 -33.372 7.019 1.00 87.33 28 ARG C CA 1
ATOM 1294 C C . ARG C 1 49 ? -18.101 -34.431 7.030 1.00 93.56 28 ARG C C 1
ATOM 1295 O O . ARG C 1 49 ? -18.177 -35.402 7.785 1.00 97.65 28 ARG C O 1
ATOM 1297 N N . SER C 1 50 ? -17.062 -34.250 6.211 1.00 94.74 29 SER C N 1
ATOM 1298 C CA . SER C 1 50 ? -15.982 -35.229 6.184 1.00 102.89 29 SER C CA 1
ATOM 1299 C C . SER C 1 50 ? -15.342 -35.385 7.559 1.00 98.57 29 SER C C 1
ATOM 1300 O O . SER C 1 50 ? -14.888 -36.480 7.912 1.00 101.48 29 SER C O 1
ATOM 1303 N N . GLU C 1 51 ? -15.299 -34.310 8.350 1.00 96.70 30 GLU C N 1
ATOM 1304 C CA . GLU C 1 51 ? -14.676 -34.383 9.665 1.00 103.06 30 GLU C CA 1
ATOM 1305 C C . GLU C 1 51 ? -15.408 -35.348 10.570 1.00 100.18 30 GLU C C 1
ATOM 1306 O O . GLU C 1 51 ? -14.790 -36.226 11.181 1.00 98.80 30 GLU C O 1
ATOM 1312 N N . GLU C 1 52 ? -16.734 -35.229 10.646 1.00 102.54 31 GLU C N 1
ATOM 1313 C CA . GLU C 1 52 ? -17.463 -36.089 11.577 1.00 103.43 31 GLU C CA 1
ATOM 1314 C C . GLU C 1 52 ? -17.962 -37.396 10.967 1.00 110.63 31 GLU C C 1
ATOM 1315 O O . GLU C 1 52 ? -18.272 -38.328 11.718 1.00 119.07 31 GLU C O 1
ATOM 1321 N N . ILE C 1 53 ? -18.006 -37.509 9.639 1.00 103.89 32 ILE C N 1
ATOM 1322 C CA . ILE C 1 53 ? -18.645 -38.653 8.992 1.00 106.58 32 ILE C CA 1
ATOM 1323 C C . ILE C 1 53 ? -17.815 -39.935 8.983 1.00 114.63 32 ILE C C 1
ATOM 1324 O O . ILE C 1 53 ? -18.388 -41.019 8.804 1.00 128.01 32 ILE C O 1
ATOM 1326 N N . SER C 1 54 ? -16.501 -39.871 9.157 1.00 110.79 33 SER C N 1
ATOM 1327 C CA . SER C 1 54 ? -15.705 -41.094 9.124 1.00 125.53 33 SER C CA 1
ATOM 1328 C C . SER C 1 54 ? -14.265 -40.757 9.481 1.00 106.66 33 SER C C 1
ATOM 1329 O O . SER C 1 54 ? -13.931 -39.608 9.785 1.00 91.85 33 SER C O 1
ATOM 1331 N N . LYS C 1 55 ? -13.419 -41.782 9.443 1.00 112.50 34 LYS C N 1
ATOM 1332 C CA . LYS C 1 55 ? -12.001 -41.656 9.748 1.00 108.66 34 LYS C CA 1
ATOM 1333 C C . LYS C 1 55 ? -11.382 -40.408 9.127 1.00 109.63 34 LYS C C 1
ATOM 1334 O O . LYS C 1 55 ? -10.171 -40.354 8.899 1.00 97.42 34 LYS C O 1
ATOM 1336 N N . ASP C 1 58 ? -8.660 -43.122 12.355 1.00 95.73 37 ASP C N 1
ATOM 1337 C CA . ASP C 1 58 ? -7.814 -44.005 13.149 1.00 87.89 37 ASP C CA 1
ATOM 1338 C C . ASP C 1 58 ? -6.455 -44.210 12.480 1.00 101.14 37 ASP C C 1
ATOM 1339 O O . ASP C 1 58 ? -5.844 -45.271 12.607 1.00 101.17 37 ASP C O 1
ATOM 1341 N N . ASP C 1 59 ? -5.997 -43.188 11.752 1.00 94.66 38 ASP C N 1
ATOM 1342 C CA . ASP C 1 59 ? -4.751 -43.248 10.992 1.00 88.07 38 ASP C CA 1
ATOM 1343 C C . ASP C 1 59 ? -4.033 -41.909 11.137 1.00 77.78 38 ASP C C 1
ATOM 1344 O O . ASP C 1 59 ? -4.665 -40.852 10.964 1.00 73.58 38 ASP C O 1
ATOM 1349 N N . PRO C 1 60 ? -2.734 -41.903 11.459 1.00 74.93 39 PRO C N 1
ATOM 1350 C CA . PRO C 1 60 ? -2.024 -40.614 11.535 1.00 78.77 39 PRO C CA 1
ATOM 1351 C C . PRO C 1 60 ? -1.950 -39.890 10.201 1.00 71.83 39 PRO C C 1
ATOM 1352 O O . PRO C 1 60 ? -2.061 -38.656 10.155 1.00 64.44 39 PRO C O 1
ATOM 1356 N N . LYS C 1 61 ? -1.806 -40.629 9.100 1.00 67.04 40 LYS C N 1
ATOM 1357 C CA . LYS C 1 61 ? -1.841 -40.005 7.781 1.00 64.55 40 LYS C CA 1
ATOM 1358 C C . LYS C 1 61 ? -3.210 -39.395 7.502 1.00 53.12 40 LYS C C 1
ATOM 1359 O O . LYS C 1 61 ? -3.308 -38.235 7.092 1.00 40.37 40 LYS C O 1
ATOM 1365 N N . ALA C 1 62 ? -4.283 -40.139 7.767 1.00 54.91 41 ALA C N 1
ATOM 1366 C CA . ALA C 1 62 ? -5.623 -39.617 7.514 1.00 50.71 41 ALA C CA 1
ATOM 1367 C C . ALA C 1 62 ? -5.889 -38.356 8.325 1.00 43.80 41 ALA C C 1
ATOM 1368 O O . ALA C 1 62 ? -6.331 -37.331 7.784 1.00 41.96 41 ALA C O 1
ATOM 1370 N N . GLN C 1 63 ? -5.583 -38.400 9.624 1.00 44.11 42 GLN C N 1
ATOM 1371 C CA . GLN C 1 63 ? -5.754 -37.221 10.460 1.00 48.64 42 GLN C CA 1
ATOM 1372 C C . GLN C 1 63 ? -4.966 -36.047 9.903 1.00 41.50 42 GLN C C 1
ATOM 1373 O O . GLN C 1 63 ? -5.484 -34.926 9.813 1.00 46.37 42 GLN C O 1
ATOM 1379 N N . SER C 1 64 ? -3.725 -36.292 9.474 1.00 48.82 43 SER C N 1
ATOM 1380 C CA . SER C 1 64 ? -2.916 -35.195 8.951 1.00 48.67 43 SER C CA 1
ATOM 1381 C C . SER C 1 64 ? -3.512 -34.612 7.675 1.00 35.56 43 SER C C 1
ATOM 1382 O O . SER C 1 64 ? -3.616 -33.387 7.542 1.00 36.11 43 SER C O 1
ATOM 1385 N N . LEU C 1 65 ? -3.934 -35.460 6.729 1.00 37.40 44 LEU C N 1
ATOM 1386 C CA . LEU C 1 65 ? -4.522 -34.924 5.500 1.00 46.65 44 LEU C CA 1
ATOM 1387 C C . LEU C 1 65 ? -5.739 -34.073 5.802 1.00 36.96 44 LEU C C 1
ATOM 1388 O O . LEU C 1 65 ? -5.891 -32.964 5.259 1.00 36.83 44 LEU C O 1
ATOM 1393 N N . GLN C 1 66 ? -6.607 -34.553 6.684 1.00 26.23 45 GLN C N 1
ATOM 1394 C CA . GLN C 1 66 ? -7.758 -33.736 7.011 1.00 35.38 45 GLN C CA 1
ATOM 1395 C C . GLN C 1 66 ? -7.349 -32.407 7.627 1.00 34.19 45 GLN C C 1
ATOM 1396 O O . GLN C 1 66 ? -7.948 -31.369 7.323 1.00 36.09 45 GLN C O 1
ATOM 1402 N N . LEU C 1 67 ? -6.378 -32.420 8.546 1.00 34.27 46 LEU C N 1
ATOM 1403 C CA . LEU C 1 67 ? -5.946 -31.150 9.117 1.00 31.16 46 LEU C CA 1
ATOM 1404 C C . LEU C 1 67 ? -5.399 -30.229 8.031 1.00 33.08 46 LEU C C 1
ATOM 1405 O O . LEU C 1 67 ? -5.547 -29.006 8.115 1.00 20.74 46 LEU C O 1
ATOM 1410 N N . ILE C 1 68 ? -4.735 -30.792 7.020 1.00 31.78 47 ILE C N 1
ATOM 1411 C CA . ILE C 1 68 ? -4.209 -29.980 5.924 1.00 30.91 47 ILE C CA 1
ATOM 1412 C C . ILE C 1 68 ? -5.349 -29.302 5.176 1.00 23.48 47 ILE C C 1
ATOM 1413 O O . ILE C 1 68 ? -5.295 -28.100 4.871 1.00 18.95 47 ILE C O 1
ATOM 1418 N N . ALA C 1 69 ? -6.408 -30.055 4.870 1.00 18.09 48 ALA C N 1
ATOM 1419 C CA . ALA C 1 69 ? -7.554 -29.452 4.196 1.00 32.35 48 ALA C CA 1
ATOM 1420 C C . ALA C 1 69 ? -8.190 -28.374 5.067 1.00 26.84 48 ALA C C 1
ATOM 1421 O O . ALA C 1 69 ? -8.443 -27.249 4.617 1.00 27.57 48 ALA C O 1
ATOM 1423 N N . GLU C 1 70 ? -8.422 -28.699 6.337 1.00 25.44 49 GLU C N 1
ATOM 1424 C CA . GLU C 1 70 ? -9.038 -27.758 7.269 1.00 24.99 49 GLU C CA 1
ATOM 1425 C C . GLU C 1 70 ? -8.231 -26.469 7.377 1.00 25.60 49 GLU C C 1
ATOM 1426 O O . GLU C 1 70 ? -8.801 -25.377 7.488 1.00 40.33 49 GLU C O 1
ATOM 1432 N N . SER C 1 71 ? -6.901 -26.577 7.386 1.00 27.09 50 SER C N 1
ATOM 1433 C CA . SER C 1 71 ? -6.043 -25.394 7.391 1.00 21.42 50 SER C CA 1
ATOM 1434 C C . SER C 1 71 ? -6.188 -24.596 6.099 1.00 12.42 50 SER C C 1
ATOM 1435 O O . SER C 1 71 ? -6.314 -23.362 6.122 1.00 17.73 50 SER C O 1
ATOM 1438 N N . LEU C 1 72 ? -6.175 -25.284 4.955 1.00 20.19 51 LEU C N 1
ATOM 1439 C CA . LEU C 1 72 ? -6.271 -24.566 3.690 1.00 20.85 51 LEU C CA 1
ATOM 1440 C C . LEU C 1 72 ? -7.595 -23.828 3.580 1.00 21.39 51 LEU C C 1
ATOM 1441 O O . LEU C 1 72 ? -7.670 -22.788 2.915 1.00 24.62 51 LEU C O 1
ATOM 1446 N N . MET C 1 73 ? -8.647 -24.340 4.222 1.00 25.02 52 MET C N 1
ATOM 1447 C CA . MET C 1 73 ? -9.912 -23.613 4.237 1.00 23.52 52 MET C CA 1
ATOM 1448 C C . MET C 1 73 ? -9.738 -22.247 4.896 1.00 21.49 52 MET C C 1
ATOM 1449 O O . MET C 1 73 ? -10.246 -21.235 4.397 1.00 26.89 52 MET C O 1
ATOM 1454 N N . LEU C 1 74 ? -8.985 -22.197 6.000 1.00 30.49 53 LEU C N 1
ATOM 1455 C CA . LEU C 1 74 ? -8.725 -20.930 6.678 1.00 21.88 53 LEU C CA 1
ATOM 1456 C C . LEU C 1 74 ? -7.849 -20.021 5.834 1.00 23.26 53 LEU C C 1
ATOM 1457 O O . LEU C 1 74 ? -8.085 -18.808 5.768 1.00 23.40 53 LEU C O 1
ATOM 1462 N N . ILE C 1 75 ? -6.827 -20.580 5.184 1.00 24.81 54 ILE C N 1
ATOM 1463 C CA . ILE C 1 75 ? -5.996 -19.762 4.309 1.00 29.29 54 ILE C CA 1
ATOM 1464 C C . ILE C 1 75 ? -6.852 -19.125 3.215 1.00 15.43 54 ILE C C 1
ATOM 1465 O O . ILE C 1 75 ? -6.720 -17.933 2.915 1.00 10.80 54 ILE C O 1
ATOM 1470 N N . ALA C 1 76 ? -7.739 -19.918 2.611 1.00 13.43 55 ALA C N 1
ATOM 1471 C CA . ALA C 1 76 ? -8.628 -19.381 1.579 1.00 29.23 55 ALA C CA 1
ATOM 1472 C C . ALA C 1 76 ? -9.535 -18.293 2.140 1.00 27.57 55 ALA C C 1
ATOM 1473 O O . ALA C 1 76 ? -9.773 -17.269 1.484 1.00 29.29 55 ALA C O 1
ATOM 1475 N N . GLU C 1 77 ? -10.047 -18.490 3.354 1.00 29.52 56 GLU C N 1
ATOM 1476 C CA . GLU C 1 77 ? -10.901 -17.492 3.991 1.00 32.73 56 GLU C CA 1
ATOM 1477 C C . GLU C 1 77 ? -10.161 -16.167 4.174 1.00 34.16 56 GLU C C 1
ATOM 1478 O O . GLU C 1 77 ? -10.632 -15.102 3.742 1.00 34.55 56 GLU C O 1
ATOM 1484 N N . SER C 1 78 ? -8.961 -16.229 4.757 1.00 33.58 57 SER C N 1
ATOM 1485 C CA . SER C 1 78 ? -8.194 -15.015 5.007 1.00 33.61 57 SER C CA 1
ATOM 1486 C C . SER C 1 78 ? -7.793 -14.342 3.705 1.00 25.66 57 SER C C 1
ATOM 1487 O O . SER C 1 78 ? -7.738 -13.109 3.631 1.00 25.94 57 SER C O 1
ATOM 1490 N N . LEU C 1 79 ? -7.503 -15.129 2.667 1.00 22.02 58 LEU C N 1
ATOM 1491 C CA . LEU C 1 79 ? -7.144 -14.517 1.395 1.00 26.56 58 LEU C CA 1
ATOM 1492 C C . LEU C 1 79 ? -8.358 -13.879 0.740 1.00 22.32 58 LEU C C 1
ATOM 1493 O O . LEU C 1 79 ? -8.216 -12.894 0.011 1.00 26.33 58 LEU C O 1
ATOM 1498 N N . LEU C 1 80 ? -9.557 -14.410 0.989 1.00 27.19 59 LEU C N 1
ATOM 1499 C CA . LEU C 1 80 ? -10.745 -13.746 0.469 1.00 33.81 59 LEU C CA 1
ATOM 1500 C C . LEU C 1 80 ? -10.949 -12.404 1.159 1.00 32.53 59 LEU C C 1
ATOM 1501 O O . LEU C 1 80 ? -11.298 -11.409 0.508 1.00 41.35 59 LEU C O 1
ATOM 1506 N N . ILE C 1 81 ? -10.708 -12.344 2.472 1.00 31.24 60 ILE C N 1
ATOM 1507 C CA . ILE C 1 81 ? -10.824 -11.062 3.167 1.00 30.60 60 ILE C CA 1
ATOM 1508 C C . ILE C 1 81 ? -9.753 -10.091 2.682 1.00 37.50 60 ILE C C 1
ATOM 1509 O O . ILE C 1 81 ? -10.011 -8.891 2.508 1.00 43.22 60 ILE C O 1
ATOM 1514 N N . ILE C 1 82 ? -8.539 -10.594 2.442 1.00 27.58 61 ILE C N 1
ATOM 1515 C CA . ILE C 1 82 ? -7.471 -9.744 1.924 1.00 28.38 61 ILE C CA 1
ATOM 1516 C C . ILE C 1 82 ? -7.853 -9.193 0.560 1.00 24.53 61 ILE C C 1
ATOM 1517 O O . ILE C 1 82 ? -7.659 -8.006 0.274 1.00 34.58 61 ILE C O 1
ATOM 1522 N N . ALA C 1 83 ? -8.422 -10.040 -0.295 1.00 32.88 62 ALA C N 1
ATOM 1523 C CA . ALA C 1 83 ? -8.802 -9.609 -1.633 1.00 35.03 62 ALA C CA 1
ATOM 1524 C C . ALA C 1 83 ? -9.936 -8.597 -1.590 1.00 51.39 62 ALA C C 1
ATOM 1525 O O . ALA C 1 83 ? -9.990 -7.692 -2.431 1.00 63.84 62 ALA C O 1
ATOM 1527 N N . ILE C 1 84 ? -10.850 -8.737 -0.630 1.00 54.14 63 ILE C N 1
ATOM 1528 C CA . ILE C 1 84 ? -11.919 -7.755 -0.468 1.00 57.14 63 ILE C CA 1
ATOM 1529 C C . ILE C 1 84 ? -11.351 -6.409 -0.031 1.00 54.20 63 ILE C C 1
ATOM 1530 O O . ILE C 1 84 ? -11.640 -5.366 -0.634 1.00 63.91 63 ILE C O 1
ATOM 1535 N N . SER C 1 85 ? -10.513 -6.411 1.008 1.00 51.29 64 SER C N 1
ATOM 1536 C CA . SER C 1 85 ? -9.963 -5.151 1.494 1.00 63.77 64 SER C CA 1
ATOM 1537 C C . SER C 1 85 ? -9.142 -4.467 0.411 1.00 68.51 64 SER C C 1
ATOM 1538 O O . SER C 1 85 ? -9.296 -3.262 0.165 1.00 79.49 64 SER C O 1
ATOM 1541 N N . LEU C 1 86 ? -8.296 -5.233 -0.280 1.00 54.25 65 LEU C N 1
ATOM 1542 C CA . LEU C 1 86 ? -7.505 -4.660 -1.358 1.00 54.45 65 LEU C CA 1
ATOM 1543 C C . LEU C 1 86 ? -8.396 -4.173 -2.489 1.00 68.11 65 LEU C C 1
ATOM 1544 O O . LEU C 1 86 ? -8.087 -3.165 -3.125 1.00 82.52 65 LEU C O 1
ATOM 1549 N N . LEU C 1 87 ? -9.511 -4.856 -2.748 1.00 67.42 66 LEU C N 1
ATOM 1550 C CA . LEU C 1 87 ? -10.361 -4.438 -3.855 1.00 67.05 66 LEU C CA 1
ATOM 1551 C C . LEU C 1 87 ? -11.041 -3.111 -3.546 1.00 78.76 66 LEU C C 1
ATOM 1552 O O . LEU C 1 87 ? -11.091 -2.222 -4.403 1.00 93.15 66 LEU C O 1
ATOM 1557 N N . LEU C 1 88 ? -11.573 -2.956 -2.329 1.00 77.29 67 LEU C N 1
ATOM 1558 C CA . LEU C 1 88 ? -12.286 -1.732 -1.980 1.00 86.16 67 LEU C CA 1
ATOM 1559 C C . LEU C 1 88 ? -11.379 -0.620 -1.472 1.00 91.27 67 LEU C C 1
ATOM 1560 O O . LEU C 1 88 ? -11.874 0.480 -1.205 1.00 99.77 67 LEU C O 1
ATOM 1565 N N . SER C 1 89 ? -10.073 -0.860 -1.369 1.00 95.63 68 SER C N 1
ATOM 1566 C CA . SER C 1 89 ? -9.132 0.210 -1.078 1.00 94.94 68 SER C CA 1
ATOM 1567 C C . SER C 1 89 ? -8.381 0.648 -2.322 1.00 96.99 68 SER C C 1
ATOM 1568 O O . SER C 1 89 ? -7.780 1.728 -2.323 1.00 104.82 68 SER C O 1
ATOM 1571 N N . SER C 1 90 ? -8.439 -0.152 -3.383 1.00 98.74 69 SER C N 1
ATOM 1572 C CA . SER C 1 90 ? -7.656 0.070 -4.585 1.00 98.94 69 SER C CA 1
ATOM 1573 C C . SER C 1 90 ? -8.537 0.457 -5.753 1.00 107.78 69 SER C C 1
ATOM 1574 O O . SER C 1 90 ? -9.762 0.417 -5.641 1.00 114.37 69 SER C O 1
ATOM 1577 N N . ALA D 2 1 ? 12.030 -7.961 14.329 1.00 104.43 92 ALA D N 1
ATOM 1578 C CA . ALA D 2 1 ? 10.870 -8.843 14.358 1.00 73.75 92 ALA D CA 1
ATOM 1579 C C . ALA D 2 1 ? 10.010 -8.580 15.589 1.00 100.41 92 ALA D C 1
ATOM 1580 O O . ALA D 2 1 ? 9.023 -9.278 15.829 1.00 90.97 92 ALA D O 1
ATOM 1582 N N . ALA D 2 2 ? 10.391 -7.567 16.366 1.00 119.87 93 ALA D N 1
ATOM 1583 C CA . ALA D 2 2 ? 9.681 -7.198 17.585 1.00 133.11 93 ALA D CA 1
ATOM 1584 C C . ALA D 2 2 ? 9.631 -5.682 17.658 1.00 129.15 93 ALA D C 1
ATOM 1585 O O . ALA D 2 2 ? 10.678 -5.028 17.644 1.00 119.03 93 ALA D O 1
ATOM 1587 N N . LEU D 2 3 ? 8.427 -5.124 17.738 1.00 132.49 94 LEU D N 1
ATOM 1588 C CA . LEU D 2 3 ? 8.275 -3.675 17.697 1.00 121.89 94 LEU D CA 1
ATOM 1589 C C . LEU D 2 3 ? 6.866 -3.302 18.137 1.00 108.89 94 LEU D C 1
ATOM 1590 O O . LEU D 2 3 ? 5.986 -4.155 18.280 1.00 109.64 94 LEU D O 1
ATOM 1592 N N . ALA D 2 4 ? 6.675 -2.003 18.356 1.00 116.34 95 ALA D N 1
ATOM 1593 C CA . ALA D 2 4 ? 5.374 -1.406 18.606 1.00 123.40 95 ALA D CA 1
ATOM 1594 C C . ALA D 2 4 ? 5.138 -0.301 17.585 1.00 119.37 95 ALA D C 1
ATOM 1595 O O . ALA D 2 4 ? 6.079 0.228 16.986 1.00 123.77 95 ALA D O 1
ATOM 1597 N N . ALA D 2 5 ? 3.870 0.048 17.387 1.00 125.18 96 ALA D N 1
ATOM 1598 C CA . ALA D 2 5 ? 3.523 1.070 16.411 1.00 119.38 96 ALA D CA 1
ATOM 1599 C C . ALA D 2 5 ? 2.182 1.683 16.784 1.00 128.44 96 ALA D C 1
ATOM 1600 O O . ALA D 2 5 ? 1.387 1.088 17.517 1.00 127.73 96 ALA D O 1
ATOM 1602 N N . ALA D 2 6 ? 1.947 2.886 16.268 1.00 130.21 97 ALA D N 1
ATOM 1603 C CA . ALA D 2 6 ? 0.702 3.604 16.518 1.00 128.23 97 ALA D CA 1
ATOM 1604 C C . ALA D 2 6 ? 0.577 4.801 15.581 1.00 128.70 97 ALA D C 1
ATOM 1605 O O . ALA D 2 6 ? 0.836 4.695 14.381 1.00 117.11 97 ALA D O 1
#

Sequence (223 aa):
RGSHMTEDEIRKLRKLLEEAEKKLYKLEDKTRRSEEISDDPKAQSLQLIAESLMLIAESLLIIAISLLLSSRGSHMTEDEIRKLRKLLEEAEKKLYKLEDKTRRRSEEISKTDDPKAQSLQLIAESLMLIAESLLIIAISLLLSVPRGSHMTEDEIRKLRKLLEEAEKKLYKLEDKTRRSEEISKDDPKAQSLQLIAESLMLIAESLLIIAISLLLSSAALAAA

Secondary structure (DSSP, 8-state):
------HHHHHHHHHHHHHHHHHHHHHHHHHHHHHHT---HHHHHHHHHHHHHHHHHHHHHHHHHHHHTT-/---SS-HHHHHHHHHHHHHHHHHHHHHHHHHHHHHHH---S-HHHHHHHHHHHHHHHHHHHHHHHHHHHHT-/------S-HHHHHHHHHHHHHHHHHHHHHHHHHHHHHHH----HHHHHHHHHHHHHHHHHHHHHHHHHHHHHH-/------

Radius of gyration: 19.2 Å; Cα contacts (8 Å, |Δi|>4): 236; chains: 4; bounding box: 40×55×37 Å

Foldseek 3Di:
DPDDDDPVVLVVLVVVLVVVVVVLVVVVVVLVVVVVVHPDPVVVVVSVVSVVVSVVSVVVSVVSVVVSVVD/DDDDADPVRLVVVVVVLVVLVVVLVVVVVVLVVCVVVPDDDDVVSVVVSVVVVVVSVVSVVVSVVVVVVSVD/DDDDDDDDVVVLVVLVVVLVVLVVVLVVLVVVLVCVVPVDFPDPVGVVVSVVSVVVSVVSVVVSVVSVVVSVHD/DDDDDD

Nearest PDB structures (foldseek):
  6tj1-assembly1_A-2  TM=5.602E-01  e=2.390E-08  synthetic construct
  5ofa-assembly1_B  TM=7.924E-01  e=4.306E+00  Homo sapiens
  6msq-assembly1_A  TM=7.973E-01  e=7.986E+00  synthetic construct
  6tj1-assembly1_C-2  TM=7.948E-01  e=2.844E-09  synthetic construct
  8vaa-assembly1_Q  TM=7.682E-01  e=3.399E+00  Legionella pneumophila